Protein AF-A0A1S3Y1C8-F1 (afdb_monomer_lite)

Secondary structure (DSSP, 8-state):
--------------------------------------------------------------TTTTT-SS---SHHHHHHHHHHHH-TTTHHHHHHHHHHHHHHHHHHHHHHHHHTTTSTTHHHHHHHHHHHHHHHHHHHHHHHHHHHHHHHHHTT-PPPPPGGGSEETTEE---S--HHHHHHHS-HHHHHHHHHHHHHHHT--S---TTGGGS-----HHHHHHHHHHHHHHHHHHHHHHHHHHHHHHHTT-

Sequence (254 aa):
MDCGLSYSKISLHQSLLFTVKTTLLSSSTRFTFKNSPFTSSSVGSRRSLFVVASGNSSSKCEFSGLNAPLVPTTPTGRLLSTVLLNDRNNFHVVVQKQLEQLAYDRDEALARINLSFGSDEAFLHRRIAEVKELECQASVEDIMYILISYKFSGMRVHLVPKLSKCMYNDRLEIWPCRDWELESIHSCEVLEMVREHLTTVLGWKEKSNVTDNWAPTKVRKLQLCRVYAASVLFGYFLKSASLRHHLEQKVDHI

Organism: Nicotiana tabacum (NCBI:txid4097)

Structure (mmCIF, N/CA/C/O backbone):
data_AF-A0A1S3Y1C8-F1
#
_entry.id   AF-A0A1S3Y1C8-F1
#
loop_
_atom_site.group_PDB
_atom_site.id
_atom_site.type_symbol
_atom_site.label_atom_id
_atom_site.label_alt_id
_atom_site.label_comp_id
_atom_site.label_asym_id
_atom_site.label_entity_id
_atom_site.label_seq_id
_atom_site.pdbx_PDB_ins_code
_atom_site.Cartn_x
_atom_site.Cartn_y
_atom_site.Cartn_z
_atom_site.occupancy
_atom_site.B_iso_or_equiv
_atom_site.auth_seq_id
_atom_site.auth_comp_id
_atom_site.auth_asym_id
_atom_site.auth_atom_id
_atom_site.pdbx_PDB_model_num
ATOM 1 N N . MET A 1 1 ? 3.156 -18.919 -42.669 1.00 35.72 1 MET A N 1
ATOM 2 C CA . MET A 1 1 ? 3.344 -17.711 -43.491 1.00 35.72 1 MET A CA 1
ATOM 3 C C . MET A 1 1 ? 2.027 -16.966 -43.484 1.00 35.72 1 MET A C 1
ATOM 5 O O . MET A 1 1 ? 0.996 -17.622 -43.529 1.00 35.72 1 MET A O 1
ATOM 9 N N . ASP A 1 2 ? 2.124 -15.650 -43.322 1.00 33.59 2 ASP A N 1
ATOM 10 C CA . ASP A 1 2 ? 1.069 -14.631 -43.377 1.00 33.59 2 ASP A CA 1
ATOM 11 C C . ASP A 1 2 ? 0.041 -14.581 -42.235 1.00 33.59 2 ASP A C 1
ATOM 13 O O . ASP A 1 2 ? -1.043 -15.146 -42.304 1.00 33.59 2 ASP A O 1
ATOM 17 N N . CYS A 1 3 ? 0.361 -13.770 -41.220 1.00 30.20 3 CYS A N 1
ATOM 18 C CA . CYS A 1 3 ? -0.636 -13.014 -40.457 1.00 30.20 3 CYS A CA 1
ATOM 19 C C . CYS A 1 3 ? -0.259 -11.530 -40.525 1.00 30.20 3 CYS A C 1
ATOM 21 O O . CYS A 1 3 ? 0.469 -11.014 -39.679 1.00 30.20 3 CYS A O 1
ATOM 23 N N . GLY A 1 4 ? -0.731 -10.856 -41.574 1.00 29.17 4 GLY A N 1
ATOM 24 C CA . GLY A 1 4 ? -0.729 -9.402 -41.655 1.00 29.17 4 GLY A CA 1
ATOM 25 C C . GLY A 1 4 ? -1.878 -8.842 -40.824 1.00 29.17 4 GLY A C 1
ATOM 26 O O . GLY A 1 4 ? -3.023 -8.861 -41.265 1.00 29.17 4 GLY A O 1
ATOM 27 N N . LEU A 1 5 ? -1.572 -8.322 -39.637 1.00 33.56 5 LEU A N 1
ATOM 28 C CA . LEU A 1 5 ? -2.446 -7.381 -38.944 1.00 33.56 5 LEU A CA 1
ATOM 29 C C . LEU A 1 5 ? -1.897 -5.977 -39.191 1.00 33.56 5 LEU A C 1
ATOM 31 O O . LEU A 1 5 ? -0.918 -5.538 -38.593 1.00 33.56 5 LEU A O 1
ATOM 35 N N . SER A 1 6 ? -2.529 -5.306 -40.150 1.00 27.03 6 SER A N 1
ATOM 36 C CA . SER A 1 6 ? -2.396 -3.876 -40.397 1.00 27.03 6 SER A CA 1
ATOM 37 C C . SER A 1 6 ? -2.904 -3.121 -39.170 1.00 27.03 6 SER A C 1
ATOM 39 O O . SER A 1 6 ? -4.107 -2.907 -39.025 1.00 27.03 6 SER A O 1
ATOM 41 N N . TYR A 1 7 ? -1.991 -2.697 -38.301 1.00 34.16 7 TYR A N 1
ATOM 42 C CA . TYR A 1 7 ? -2.295 -1.691 -37.295 1.00 34.16 7 TYR A CA 1
ATOM 43 C C . TYR A 1 7 ? -2.095 -0.313 -37.910 1.00 34.16 7 TYR A C 1
ATOM 45 O O . TYR A 1 7 ? -0.993 0.091 -38.288 1.00 34.16 7 TYR A O 1
ATOM 53 N N . SER A 1 8 ? -3.210 0.400 -38.026 1.00 29.75 8 SER A N 1
ATOM 54 C CA . SER A 1 8 ? -3.255 1.824 -38.301 1.00 29.75 8 SER A CA 1
ATOM 55 C C . SER A 1 8 ? -2.330 2.554 -37.332 1.00 29.75 8 SER A C 1
ATOM 57 O O . SER A 1 8 ? -2.551 2.570 -36.122 1.00 29.75 8 SER A O 1
ATOM 59 N N . LYS A 1 9 ? -1.289 3.159 -37.896 1.00 31.39 9 LYS A N 1
ATOM 60 C CA . LYS A 1 9 ? -0.370 4.080 -37.237 1.00 31.39 9 LYS A CA 1
ATOM 61 C C . LYS A 1 9 ? -1.197 5.239 -36.671 1.00 31.39 9 LYS A C 1
ATOM 63 O O . LYS A 1 9 ? -1.563 6.150 -37.413 1.00 31.39 9 LYS A O 1
ATOM 68 N N . ILE A 1 10 ? -1.523 5.208 -35.380 1.00 32.44 10 ILE A N 1
ATOM 69 C CA . ILE A 1 10 ? -2.079 6.380 -34.700 1.00 32.44 10 ILE A CA 1
ATOM 70 C C . ILE A 1 10 ? -0.921 7.368 -34.571 1.00 32.44 10 ILE A C 1
ATOM 72 O O . ILE A 1 10 ? -0.125 7.334 -33.637 1.00 32.44 10 ILE A O 1
ATOM 76 N N . SER A 1 11 ? -0.783 8.218 -35.585 1.00 29.75 11 SER A N 1
ATOM 77 C CA . SER A 1 11 ? 0.063 9.397 -35.520 1.00 29.75 11 SER A CA 1
ATOM 78 C C . SER A 1 11 ? -0.575 10.362 -34.526 1.00 29.75 11 SER A C 1
ATOM 80 O O . SER A 1 11 ? -1.437 11.158 -34.885 1.00 29.75 11 SER A O 1
ATOM 82 N N . LEU A 1 12 ? -0.150 10.312 -33.263 1.00 33.50 12 LEU A N 1
ATOM 83 C CA . LEU A 1 12 ? -0.337 11.433 -32.345 1.00 33.50 12 LEU A CA 1
ATOM 84 C C . LEU A 1 12 ? 0.725 12.494 -32.644 1.00 33.50 12 LEU A C 1
ATOM 86 O O . LEU A 1 12 ? 1.585 12.807 -31.827 1.00 33.50 12 LEU A O 1
ATOM 90 N N . HIS A 1 13 ? 0.650 13.078 -33.841 1.00 31.36 13 HIS A N 1
ATOM 91 C CA . HIS A 1 13 ? 1.252 14.377 -34.098 1.00 31.36 13 HIS A CA 1
ATOM 92 C C . HIS A 1 13 ? 0.293 15.460 -33.600 1.00 31.36 13 HIS A C 1
ATOM 94 O O . HIS A 1 13 ? -0.316 16.196 -34.372 1.00 31.36 13 HIS A O 1
ATOM 100 N N . GLN A 1 14 ? 0.146 15.555 -32.282 1.00 32.09 14 GLN A N 1
ATOM 101 C CA . GLN A 1 14 ? -0.357 16.769 -31.664 1.00 32.09 14 GLN A CA 1
ATOM 102 C C . GLN A 1 14 ? 0.252 16.901 -30.278 1.00 32.09 14 GLN A C 1
ATOM 104 O O . GLN A 1 14 ? -0.080 16.192 -29.333 1.00 32.09 14 GLN A O 1
ATOM 109 N N . SER A 1 15 ? 1.191 17.836 -30.200 1.00 37.41 15 SER A N 1
ATOM 110 C CA . SER A 1 15 ? 1.656 18.481 -28.987 1.00 37.41 15 SER A CA 1
ATOM 111 C C . SER A 1 15 ? 0.471 18.853 -28.096 1.00 37.41 15 SER A C 1
ATOM 113 O O . SER A 1 15 ? -0.121 19.923 -28.243 1.00 37.41 15 SER A O 1
ATOM 115 N N . LEU A 1 16 ? 0.125 17.981 -27.155 1.00 28.44 16 LEU A N 1
ATOM 116 C CA . LEU A 1 16 ? -0.774 18.326 -26.070 1.00 28.44 16 LEU A CA 1
ATOM 117 C C . LEU A 1 16 ? 0.058 18.934 -24.945 1.00 28.44 16 LEU A C 1
ATOM 119 O O . LEU A 1 16 ? 0.469 18.288 -23.985 1.00 28.44 16 LEU A O 1
ATOM 123 N N . LEU A 1 17 ? 0.300 20.233 -25.101 1.00 30.53 17 LEU A N 1
ATOM 124 C CA . LEU A 1 17 ? 0.661 21.145 -24.025 1.00 30.53 17 LEU A CA 1
ATOM 125 C C . LEU A 1 17 ? -0.546 21.246 -23.077 1.00 30.53 17 LEU A C 1
ATOM 127 O O . LEU A 1 17 ? -1.299 22.216 -23.103 1.00 30.53 17 LEU A O 1
ATOM 131 N N . PHE A 1 18 ? -0.772 20.231 -22.241 1.00 29.77 18 PHE A N 1
ATOM 132 C CA . PHE A 1 18 ? -1.749 20.351 -21.163 1.00 29.77 18 PHE A CA 1
ATOM 133 C C . PHE A 1 18 ? -1.109 21.088 -19.990 1.00 29.77 18 PHE A C 1
ATOM 135 O O . PHE A 1 18 ? -0.531 20.513 -19.071 1.00 29.77 18 PHE A O 1
ATOM 142 N N . THR A 1 19 ? -1.227 22.417 -20.041 1.00 25.64 19 THR A N 1
ATOM 143 C CA . THR A 1 19 ? -1.170 23.260 -18.849 1.00 25.64 19 THR A CA 1
ATOM 144 C C . THR A 1 19 ? -2.289 22.817 -17.912 1.00 25.64 19 THR A C 1
ATOM 146 O O . THR A 1 19 ? -3.462 23.115 -18.137 1.00 25.64 19 THR A O 1
ATOM 149 N N . VAL A 1 20 ? -1.930 22.089 -16.857 1.00 29.95 20 VAL A N 1
ATOM 150 C CA . VAL A 1 20 ? -2.838 21.778 -15.754 1.00 29.95 20 VAL A CA 1
ATOM 151 C C . VAL A 1 20 ? -3.175 23.093 -15.047 1.00 29.95 20 VAL A C 1
ATOM 153 O O . VAL A 1 20 ? -2.412 23.582 -14.217 1.00 29.95 20 VAL A O 1
ATOM 156 N N . LYS A 1 21 ? -4.320 23.696 -15.380 1.00 26.00 21 LYS A N 1
ATOM 157 C CA . LYS A 1 21 ? -4.962 24.670 -14.493 1.00 26.00 21 LYS A CA 1
ATOM 158 C C . LYS A 1 21 ? -5.580 23.885 -13.342 1.00 26.00 21 LYS A C 1
ATOM 160 O O . LYS A 1 21 ? -6.654 23.310 -13.472 1.00 26.00 21 LYS A O 1
ATOM 165 N N . THR A 1 22 ? -4.874 23.848 -12.218 1.00 29.95 22 THR A N 1
ATOM 166 C CA . THR A 1 22 ? -5.415 23.424 -10.927 1.00 29.95 22 THR A CA 1
ATOM 167 C C . THR A 1 22 ? -6.463 24.434 -10.470 1.00 29.95 22 THR A C 1
ATOM 169 O O . THR A 1 22 ? -6.137 25.421 -9.810 1.00 29.95 22 THR A O 1
ATOM 172 N N . THR A 1 23 ? -7.725 24.210 -10.826 1.00 26.39 23 THR A N 1
ATOM 173 C CA . THR A 1 23 ? -8.849 24.829 -10.121 1.00 26.39 23 THR A CA 1
ATOM 174 C C . THR A 1 23 ? -9.079 24.029 -8.845 1.00 26.39 23 THR A C 1
ATOM 176 O O . THR A 1 23 ? -9.364 22.835 -8.869 1.00 26.39 23 THR A O 1
ATOM 179 N N . LEU A 1 24 ? -8.843 24.701 -7.725 1.00 29.27 24 LEU A N 1
ATOM 180 C CA . LEU A 1 24 ? -8.857 24.170 -6.371 1.00 29.27 24 LEU A CA 1
ATOM 181 C C . LEU A 1 24 ? -10.262 23.686 -5.986 1.00 29.27 24 LEU A C 1
ATOM 183 O O . LEU A 1 24 ? -11.181 24.496 -5.891 1.00 29.27 24 LEU A O 1
ATOM 187 N N . LEU A 1 25 ? -10.395 22.400 -5.651 1.00 27.48 25 LEU A N 1
ATOM 188 C CA . LEU A 1 25 ? -11.335 21.969 -4.621 1.00 27.48 25 LEU A CA 1
ATOM 189 C C . LEU A 1 25 ? -10.518 21.418 -3.449 1.00 27.48 25 LEU A C 1
ATOM 191 O O . LEU A 1 25 ? -9.657 20.555 -3.599 1.00 27.48 25 LEU A O 1
ATOM 195 N N . SER A 1 26 ? -10.729 22.054 -2.305 1.00 32.59 26 SER A N 1
ATOM 196 C CA . SER A 1 26 ? -9.919 21.992 -1.098 1.00 32.59 26 SER A CA 1
ATOM 197 C C . SER A 1 26 ? -9.886 20.595 -0.472 1.00 32.59 26 SER A C 1
ATOM 199 O O . SER A 1 26 ? -10.911 20.066 -0.054 1.00 32.59 26 SER A O 1
ATOM 201 N N . SER A 1 27 ? -8.689 20.031 -0.335 1.00 26.25 27 SER A N 1
ATOM 202 C CA . SER A 1 27 ? -8.325 19.096 0.734 1.00 26.25 27 SER A CA 1
ATOM 203 C C . SER A 1 27 ? -6.830 19.264 0.984 1.00 26.25 27 SER A C 1
ATOM 205 O O . SER A 1 27 ? -5.979 18.881 0.185 1.00 26.25 27 SER A O 1
ATOM 207 N N . SER A 1 28 ? -6.515 20.000 2.048 1.00 32.59 28 SER A N 1
ATOM 208 C CA . SER A 1 28 ? -5.166 20.465 2.360 1.00 32.59 28 SER A CA 1
ATOM 209 C C . SER A 1 28 ? -4.263 19.330 2.839 1.00 32.59 28 SER A C 1
ATOM 211 O O . SER A 1 28 ? -4.313 18.952 4.001 1.00 32.59 28 SER A O 1
ATOM 213 N N . THR A 1 29 ? -3.329 18.899 1.994 1.00 29.86 29 THR A N 1
ATOM 214 C CA . THR A 1 29 ? -2.020 18.398 2.441 1.00 29.86 29 THR A CA 1
ATOM 215 C C . THR A 1 29 ? -0.933 19.187 1.710 1.00 29.86 29 THR A C 1
ATOM 217 O O . THR A 1 29 ? -0.496 18.874 0.606 1.00 29.86 29 THR A O 1
ATOM 220 N N . ARG A 1 30 ? -0.534 20.318 2.304 1.00 25.86 30 ARG A N 1
ATOM 221 C CA . ARG A 1 30 ? 0.526 21.183 1.771 1.00 25.86 30 ARG A CA 1
ATOM 222 C C . ARG A 1 30 ? 1.896 20.545 2.019 1.00 25.86 30 ARG A C 1
ATOM 224 O O . ARG A 1 30 ? 2.504 20.785 3.055 1.00 25.86 30 ARG A O 1
ATOM 231 N N . PHE A 1 31 ? 2.420 19.806 1.044 1.00 27.53 31 PHE A N 1
ATOM 232 C CA . PHE A 1 31 ? 3.862 19.555 0.940 1.00 27.53 31 PHE A CA 1
ATOM 233 C C . PHE A 1 31 ? 4.529 20.735 0.224 1.00 27.53 31 PHE A C 1
ATOM 235 O O . PHE A 1 31 ? 4.661 20.765 -0.997 1.00 27.53 31 PHE A O 1
ATOM 242 N N . THR A 1 32 ? 4.934 21.752 0.986 1.00 25.03 32 THR A N 1
ATOM 243 C CA . THR A 1 32 ? 5.722 22.876 0.462 1.00 25.03 32 THR A CA 1
ATOM 244 C C . THR A 1 32 ? 7.215 22.567 0.549 1.00 25.03 32 THR A C 1
ATOM 246 O O . THR A 1 32 ? 7.794 22.628 1.633 1.00 25.03 32 THR A O 1
ATOM 249 N N . PHE A 1 33 ? 7.862 22.299 -0.587 1.00 27.17 33 PHE A N 1
ATOM 250 C CA . PHE A 1 33 ? 9.320 22.386 -0.710 1.00 27.17 33 PHE A CA 1
ATOM 251 C C . PHE A 1 33 ? 9.716 23.861 -0.864 1.00 27.17 33 PHE A C 1
ATOM 253 O O . PHE A 1 33 ? 9.538 24.454 -1.927 1.00 27.17 33 PHE A O 1
ATOM 260 N N . LYS A 1 34 ? 10.236 24.474 0.205 1.00 27.23 34 LYS A N 1
ATOM 261 C CA . LYS A 1 34 ? 10.886 25.790 0.129 1.00 27.23 34 LYS A CA 1
ATOM 262 C C . LYS A 1 34 ? 12.330 25.602 -0.342 1.00 27.23 34 LYS A C 1
ATOM 264 O O . LYS A 1 34 ? 13.149 25.060 0.392 1.00 27.23 34 LYS A O 1
ATOM 269 N N . ASN A 1 35 ? 12.640 26.077 -1.546 1.00 29.17 35 ASN A N 1
ATOM 270 C CA . ASN A 1 35 ? 14.015 26.344 -1.961 1.00 29.17 35 ASN A CA 1
ATOM 271 C C . ASN A 1 35 ? 14.430 27.705 -1.387 1.00 29.17 35 ASN A C 1
ATOM 273 O O . ASN A 1 35 ? 13.843 28.719 -1.756 1.00 29.17 35 ASN A O 1
ATOM 277 N N . SER A 1 36 ? 15.438 27.742 -0.517 1.00 31.38 36 SER A N 1
ATOM 278 C CA . SER A 1 36 ? 16.124 28.983 -0.137 1.00 31.38 36 SER A CA 1
ATOM 279 C C . SER A 1 36 ? 17.606 28.902 -0.520 1.00 31.38 36 SER A C 1
ATOM 281 O O . SER A 1 36 ? 18.226 27.868 -0.251 1.00 31.38 36 SER A O 1
ATOM 283 N N . PRO A 1 37 ? 18.201 29.955 -1.110 1.00 31.81 37 PRO A N 1
ATOM 284 C CA . PRO A 1 37 ? 19.642 30.040 -1.303 1.00 31.81 37 PRO A CA 1
ATOM 285 C C . PRO A 1 37 ? 20.344 30.330 0.030 1.00 31.81 37 PRO A C 1
ATOM 287 O O . PRO A 1 37 ? 19.871 31.129 0.835 1.00 31.81 37 PRO A O 1
ATOM 290 N N . PHE A 1 38 ? 21.476 29.666 0.254 1.00 29.81 38 PHE A N 1
ATOM 291 C CA . PHE A 1 38 ? 22.344 29.870 1.409 1.00 29.81 38 PHE A CA 1
ATOM 292 C C . PHE A 1 38 ? 23.119 31.189 1.288 1.00 29.81 38 PHE A C 1
ATOM 294 O O . PHE A 1 38 ? 23.856 31.386 0.325 1.00 29.81 38 PHE A O 1
ATOM 301 N N . THR A 1 39 ? 23.034 32.030 2.318 1.00 29.08 39 THR A N 1
ATOM 302 C CA . THR A 1 39 ? 24.035 33.058 2.635 1.00 29.08 39 THR A CA 1
ATOM 303 C C . THR A 1 39 ? 24.484 32.877 4.083 1.00 29.08 39 THR A C 1
ATOM 305 O O . THR A 1 39 ? 23.677 32.662 4.984 1.00 29.08 39 THR A O 1
ATOM 308 N N . SER A 1 40 ? 25.797 32.907 4.274 1.00 33.53 40 SER A N 1
ATOM 309 C CA . SER A 1 40 ? 26.547 32.638 5.500 1.00 33.53 40 SER A CA 1
ATOM 310 C C . SER A 1 40 ? 26.296 33.639 6.634 1.00 33.53 40 SER A C 1
ATOM 312 O O . SER A 1 40 ? 26.368 34.842 6.398 1.00 33.53 40 SER A O 1
ATOM 314 N N . SER A 1 41 ? 26.149 33.151 7.873 1.00 27.83 41 SER A N 1
ATOM 315 C CA . SER A 1 41 ? 26.990 33.488 9.047 1.00 27.83 41 SER A CA 1
ATOM 316 C C . SER A 1 41 ? 26.269 33.306 10.398 1.00 27.83 41 SER A C 1
ATOM 318 O O . SER A 1 41 ? 25.075 33.542 10.545 1.00 27.83 41 SER A O 1
ATOM 320 N N . SER A 1 42 ? 27.078 32.945 11.399 1.00 29.17 42 SER A N 1
ATOM 321 C CA . SER A 1 42 ? 26.851 32.976 12.854 1.00 29.17 42 SER A CA 1
ATOM 322 C C . SER A 1 42 ? 26.175 31.772 13.548 1.00 29.17 42 SER A C 1
ATOM 324 O O . SER A 1 42 ? 24.989 31.481 13.434 1.00 29.17 42 SER A O 1
ATOM 326 N N . VAL A 1 43 ? 27.047 31.064 14.274 1.00 39.78 43 VAL A N 1
ATOM 327 C CA . VAL A 1 43 ? 26.934 30.477 15.619 1.00 39.78 43 VAL A CA 1
ATOM 328 C C . VAL A 1 43 ? 25.538 30.464 16.257 1.00 39.78 43 VAL A C 1
ATOM 330 O O . VAL A 1 43 ? 25.001 31.489 16.657 1.00 39.78 43 VAL A O 1
ATOM 333 N N . GLY A 1 44 ? 25.026 29.256 16.496 1.00 31.03 44 GLY A N 1
ATOM 334 C CA . GLY A 1 44 ? 23.858 29.028 17.340 1.00 31.03 44 GLY A CA 1
ATOM 335 C C . GLY A 1 44 ? 23.683 27.546 17.648 1.00 31.03 44 GLY A C 1
ATOM 336 O O . GLY A 1 44 ? 23.065 26.813 16.884 1.00 31.03 44 GLY A O 1
ATOM 337 N N . SER A 1 45 ? 24.251 27.105 18.770 1.00 45.41 45 SER A N 1
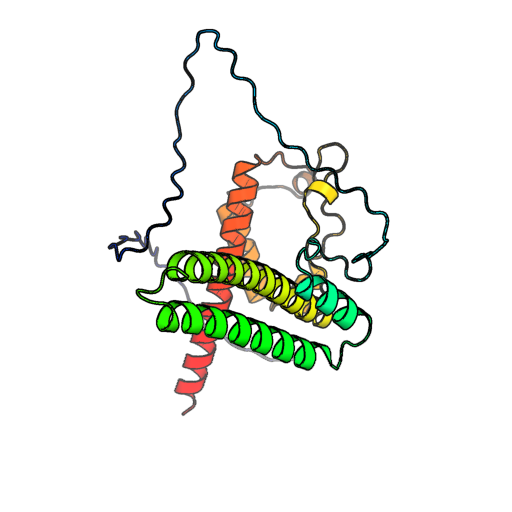ATOM 338 C CA . SER A 1 45 ? 24.064 25.766 19.333 1.00 45.41 45 SER A CA 1
ATOM 339 C C . SER A 1 45 ? 22.574 25.466 19.530 1.00 45.41 45 SER A C 1
ATOM 341 O O . SER A 1 45 ? 21.901 26.125 20.323 1.00 45.41 45 SER A O 1
ATOM 343 N N . ARG A 1 46 ? 22.047 24.459 18.826 1.00 38.84 46 ARG A N 1
ATOM 344 C CA . ARG A 1 46 ? 20.767 23.822 19.157 1.00 38.84 46 ARG A CA 1
ATOM 345 C C . ARG A 1 46 ? 20.982 22.320 19.260 1.00 38.84 46 ARG A C 1
ATOM 347 O O . ARG A 1 46 ? 21.206 21.635 18.267 1.00 38.84 46 ARG A O 1
ATOM 354 N N . ARG A 1 47 ? 20.933 21.836 20.502 1.00 40.84 47 ARG A N 1
ATOM 355 C CA . ARG A 1 47 ? 20.878 20.420 20.871 1.00 40.84 47 ARG A CA 1
ATOM 356 C C . ARG A 1 47 ? 19.714 19.765 20.122 1.00 40.84 47 ARG A C 1
ATOM 358 O O . ARG A 1 47 ? 18.559 20.112 20.352 1.00 40.84 47 ARG A O 1
ATOM 365 N N . SER A 1 48 ? 20.031 18.844 19.220 1.00 35.50 48 SER A N 1
ATOM 366 C CA . SER A 1 48 ? 19.049 17.962 18.598 1.00 35.50 48 SER A CA 1
ATOM 367 C C . SER A 1 48 ? 18.663 16.894 19.618 1.00 35.50 48 SER A C 1
ATOM 369 O O . SER A 1 48 ? 19.511 16.107 20.041 1.00 35.50 48 SER A O 1
ATOM 371 N N . LEU A 1 49 ? 17.402 16.891 20.050 1.00 32.97 49 LEU A N 1
ATOM 372 C CA . LEU A 1 49 ? 16.831 15.778 20.800 1.00 32.97 49 LEU A CA 1
ATOM 373 C C . LEU A 1 49 ? 16.670 14.603 19.829 1.00 32.97 49 LEU A C 1
ATOM 375 O O . LEU A 1 49 ? 15.679 14.511 19.110 1.00 32.97 49 LEU A O 1
ATOM 379 N N . PHE A 1 50 ? 17.665 13.719 19.781 1.00 33.84 50 PHE A N 1
ATOM 380 C CA . PHE A 1 50 ? 17.524 12.424 19.129 1.00 33.84 50 PHE A CA 1
ATOM 381 C C . PHE A 1 50 ? 16.953 11.437 20.144 1.00 33.84 50 PHE A C 1
ATOM 383 O O . PHE A 1 50 ? 17.647 11.002 21.060 1.00 33.84 50 PHE A O 1
ATOM 390 N N . VAL A 1 51 ? 15.680 11.086 19.982 1.00 32.78 51 VAL A N 1
ATOM 391 C CA . VAL A 1 51 ? 15.105 9.914 20.644 1.00 32.78 51 VAL A CA 1
ATOM 392 C C . VAL A 1 51 ? 15.450 8.707 19.778 1.00 32.78 51 VAL A C 1
ATOM 394 O O . VAL A 1 51 ? 14.902 8.525 18.694 1.00 32.78 51 VAL A O 1
ATOM 397 N N . VAL A 1 52 ? 16.410 7.911 20.245 1.00 37.59 52 VAL A N 1
ATOM 398 C CA . VAL A 1 52 ? 16.747 6.600 19.684 1.00 37.59 52 VAL A CA 1
ATOM 399 C C . VAL A 1 52 ? 16.051 5.556 20.546 1.00 37.59 52 VAL A C 1
ATOM 401 O O . VAL A 1 52 ? 16.413 5.367 21.703 1.00 37.59 52 VAL A O 1
ATOM 404 N N . ALA A 1 53 ? 15.053 4.875 19.987 1.00 30.81 53 ALA A N 1
ATOM 405 C CA . ALA A 1 53 ? 14.510 3.661 20.578 1.00 30.81 53 ALA A CA 1
ATOM 406 C C . ALA A 1 53 ? 15.196 2.458 19.917 1.00 30.81 53 ALA A C 1
ATOM 408 O O . ALA A 1 53 ? 14.969 2.163 18.745 1.00 30.81 53 ALA A O 1
ATOM 409 N N . SER A 1 54 ? 16.067 1.789 20.674 1.00 36.25 54 SER A N 1
ATOM 410 C CA . SER A 1 54 ? 16.653 0.498 20.313 1.00 36.25 54 SER A CA 1
ATOM 411 C C . SER A 1 54 ? 15.823 -0.605 20.961 1.00 36.25 54 SER A C 1
ATOM 413 O O . SER A 1 54 ? 15.877 -0.806 22.172 1.00 36.25 54 SER A O 1
ATOM 415 N N . GLY A 1 55 ? 15.025 -1.297 20.152 1.00 29.83 55 GLY A N 1
ATOM 416 C CA . GLY A 1 55 ? 14.343 -2.524 20.546 1.00 29.83 55 GLY A CA 1
ATOM 417 C C . GLY A 1 55 ? 15.156 -3.729 20.098 1.00 29.83 55 GLY A C 1
ATOM 418 O O . GLY A 1 55 ? 14.874 -4.307 19.052 1.00 29.83 55 GLY A O 1
ATOM 419 N N . ASN A 1 56 ? 16.164 -4.117 20.878 1.00 38.56 56 ASN A N 1
ATOM 420 C CA . ASN A 1 56 ? 16.798 -5.420 20.714 1.00 38.56 56 ASN A CA 1
ATOM 421 C C . ASN A 1 56 ? 15.873 -6.486 21.318 1.00 38.56 56 ASN A C 1
ATOM 423 O O . ASN A 1 56 ? 15.950 -6.781 22.506 1.00 38.56 56 ASN A O 1
ATOM 427 N N . SER A 1 57 ? 14.983 -7.051 20.500 1.00 33.00 57 SER A N 1
ATOM 428 C CA . SER A 1 57 ? 14.328 -8.319 20.823 1.00 33.00 57 SER A CA 1
ATOM 429 C C . SER A 1 57 ? 14.673 -9.330 19.737 1.00 33.00 57 SER A C 1
ATOM 431 O O . SER A 1 57 ? 14.162 -9.307 18.619 1.00 33.00 57 SER A O 1
ATOM 433 N N . SER A 1 58 ? 15.625 -10.196 20.071 1.00 44.84 58 SER A N 1
ATOM 434 C CA . SER A 1 58 ? 16.017 -11.356 19.286 1.00 44.84 58 SER A CA 1
ATOM 435 C C . SER A 1 58 ? 14.887 -12.387 19.288 1.00 44.84 58 SER A C 1
ATOM 437 O O . SER A 1 58 ? 14.929 -13.385 20.004 1.00 44.84 58 SER A O 1
ATOM 439 N N . SER A 1 59 ? 13.869 -12.169 18.464 1.00 35.41 59 SER A N 1
ATOM 440 C CA . SER A 1 59 ? 13.091 -13.276 17.926 1.00 35.41 59 SER A CA 1
ATOM 441 C C . SER A 1 59 ? 13.125 -13.157 16.414 1.00 35.41 59 SER A C 1
ATOM 443 O O . SER A 1 59 ? 12.669 -12.189 15.809 1.00 35.41 59 SER A O 1
ATOM 445 N N . LYS A 1 60 ? 13.795 -14.135 15.820 1.00 35.88 60 LYS A N 1
ATOM 446 C CA . LYS A 1 60 ? 13.969 -14.339 14.393 1.00 35.88 60 LYS A CA 1
ATOM 447 C C . LYS A 1 60 ? 12.597 -14.599 13.758 1.00 35.88 60 LYS A C 1
ATOM 449 O O . LYS A 1 60 ? 12.254 -15.733 13.466 1.00 35.88 60 LYS A O 1
ATOM 454 N N . CYS A 1 61 ? 11.789 -13.560 13.566 1.00 32.22 61 CYS A N 1
ATOM 455 C CA . CYS A 1 61 ? 10.735 -13.564 12.558 1.00 32.22 61 CYS A CA 1
ATOM 456 C C . CYS A 1 61 ? 11.364 -13.053 11.267 1.00 32.22 61 CYS A C 1
ATOM 458 O O . CYS A 1 61 ? 11.239 -11.892 10.884 1.00 32.22 61 CYS A O 1
ATOM 460 N N . GLU A 1 62 ? 12.129 -13.933 10.632 1.00 35.41 62 GLU A N 1
ATOM 461 C CA . GLU A 1 62 ? 12.666 -13.686 9.311 1.00 35.41 62 GLU A CA 1
ATOM 462 C C . GLU A 1 62 ? 11.517 -13.721 8.303 1.00 35.41 62 GLU A C 1
ATOM 464 O O . GLU A 1 62 ? 11.182 -14.753 7.727 1.00 35.41 62 GLU A O 1
ATOM 469 N N . PHE A 1 63 ? 10.980 -12.544 7.991 1.00 41.22 63 PHE A N 1
ATOM 470 C CA . PHE A 1 63 ? 10.369 -12.255 6.691 1.00 41.22 63 PHE A CA 1
ATOM 471 C C . PHE A 1 63 ? 11.445 -12.294 5.575 1.00 41.22 63 PHE A C 1
ATOM 473 O O . PHE A 1 63 ? 11.511 -11.428 4.708 1.00 41.22 63 PHE A O 1
ATOM 480 N N . SER A 1 64 ? 12.346 -13.281 5.633 1.00 46.41 64 SER A N 1
ATOM 481 C CA . SER A 1 64 ? 13.431 -13.537 4.685 1.00 46.41 64 SER A CA 1
ATOM 482 C C . SER A 1 64 ? 12.984 -14.492 3.581 1.00 46.41 64 SER A C 1
ATOM 484 O O . SER A 1 64 ? 13.584 -14.503 2.515 1.00 46.41 64 SER A O 1
ATOM 486 N N . GLY A 1 65 ? 11.896 -15.247 3.786 1.00 48.88 65 GLY A N 1
ATOM 487 C CA . GLY A 1 65 ? 11.377 -16.185 2.784 1.00 48.88 65 GLY A CA 1
ATOM 488 C C . GLY A 1 65 ? 10.679 -15.528 1.584 1.00 48.88 65 GLY A C 1
ATOM 489 O O . GLY A 1 65 ? 10.535 -16.167 0.549 1.00 48.88 65 GLY A O 1
ATOM 490 N N . LEU A 1 66 ? 10.258 -14.260 1.694 1.00 50.44 66 LEU A N 1
ATOM 491 C CA . LEU A 1 66 ? 9.498 -13.554 0.646 1.00 50.44 66 LEU A CA 1
ATOM 492 C C . LEU A 1 66 ? 10.298 -12.463 -0.088 1.00 50.44 66 LEU A C 1
ATOM 494 O O . LEU A 1 66 ? 9.736 -11.790 -0.950 1.00 50.44 66 LEU A O 1
ATOM 498 N N . ASN A 1 67 ? 11.590 -12.274 0.230 1.00 59.53 67 ASN A N 1
ATOM 499 C CA . ASN A 1 67 ? 12.431 -11.189 -0.313 1.00 59.53 67 ASN A CA 1
ATOM 500 C C . ASN A 1 67 ? 11.765 -9.804 -0.236 1.00 59.53 67 ASN A C 1
ATOM 502 O O . ASN A 1 67 ? 11.971 -8.939 -1.088 1.00 59.53 67 ASN A O 1
ATOM 506 N N . ALA A 1 68 ? 10.921 -9.598 0.768 1.00 67.25 68 ALA A N 1
ATOM 507 C CA . ALA A 1 68 ? 10.020 -8.469 0.784 1.00 67.25 68 ALA A CA 1
ATOM 508 C C . ALA A 1 68 ? 10.682 -7.260 1.487 1.00 67.25 68 ALA A C 1
ATOM 510 O O . ALA A 1 68 ? 11.340 -7.424 2.522 1.00 67.25 68 ALA A O 1
ATOM 511 N N . PRO A 1 69 ? 10.589 -6.037 0.929 1.00 71.81 69 PRO A N 1
ATOM 512 C CA . PRO A 1 69 ? 11.467 -4.935 1.329 1.00 71.81 69 PRO A CA 1
ATOM 513 C C . PRO A 1 69 ? 11.156 -4.371 2.713 1.00 71.81 69 PRO A C 1
ATOM 515 O O . PRO A 1 69 ? 12.066 -3.940 3.420 1.00 71.81 69 PRO A O 1
ATOM 518 N N . LEU A 1 70 ? 9.880 -4.341 3.084 1.00 80.81 70 LEU A N 1
ATOM 519 C CA . LEU A 1 70 ? 9.369 -3.834 4.350 1.00 80.81 70 LEU A CA 1
ATOM 520 C C . LEU A 1 70 ? 8.904 -4.991 5.241 1.00 80.81 70 LEU A C 1
ATOM 522 O O . LEU A 1 70 ? 8.373 -5.990 4.755 1.00 80.81 70 LEU A O 1
ATOM 526 N N . VAL A 1 71 ? 9.124 -4.836 6.545 1.00 84.56 71 VAL A N 1
ATOM 527 C CA . VAL A 1 71 ? 8.627 -5.754 7.572 1.00 84.56 71 VAL A CA 1
ATOM 528 C C . VAL A 1 71 ? 7.405 -5.092 8.208 1.00 84.56 71 VAL A C 1
ATOM 530 O O . VAL A 1 71 ? 7.535 -3.940 8.634 1.00 84.56 71 VAL A O 1
ATOM 533 N N . PRO A 1 72 ? 6.250 -5.773 8.264 1.00 88.19 72 PRO A N 1
ATOM 534 C CA . PRO A 1 72 ? 5.063 -5.222 8.898 1.00 88.19 72 PRO A CA 1
ATOM 535 C C . PRO A 1 72 ? 5.295 -5.005 10.391 1.00 88.19 72 PRO A C 1
ATOM 537 O O . PRO A 1 72 ? 5.958 -5.800 11.064 1.00 88.19 72 PRO A O 1
ATOM 540 N N . THR A 1 73 ? 4.749 -3.910 10.901 1.00 88.88 73 THR A N 1
ATOM 541 C CA . THR A 1 73 ? 4.995 -3.439 12.271 1.00 88.88 73 THR A CA 1
ATOM 542 C C . THR A 1 73 ? 3.851 -3.799 13.215 1.00 88.88 73 THR A C 1
ATOM 544 O O . THR A 1 73 ? 4.069 -4.088 14.394 1.00 88.88 73 THR A O 1
ATOM 547 N N . THR A 1 74 ? 2.632 -3.863 12.687 1.00 94.56 74 THR A N 1
ATOM 548 C CA . THR A 1 74 ? 1.409 -4.158 13.430 1.00 94.56 74 THR A CA 1
ATOM 549 C C . THR A 1 74 ? 1.292 -5.642 13.786 1.00 94.56 74 THR A C 1
ATOM 551 O O . THR A 1 74 ? 1.872 -6.509 13.119 1.00 94.56 74 THR A O 1
ATOM 554 N N . PRO A 1 75 ? 0.551 -5.988 14.857 1.00 93.50 75 PRO A N 1
ATOM 555 C CA . PRO A 1 75 ? 0.263 -7.386 15.180 1.00 93.50 75 PRO A CA 1
ATOM 556 C C . PRO A 1 75 ? -0.475 -8.092 14.033 1.00 93.50 75 PRO A C 1
ATOM 558 O O . PRO A 1 75 ? -0.115 -9.215 13.682 1.00 93.50 75 PRO A O 1
ATOM 561 N N . THR A 1 76 ? -1.431 -7.410 13.399 1.00 94.38 76 THR A N 1
ATOM 562 C CA . THR A 1 76 ? -2.187 -7.913 12.247 1.00 94.38 76 THR A CA 1
ATOM 563 C C . THR A 1 76 ? -1.279 -8.194 11.058 1.00 94.38 76 THR A C 1
ATOM 565 O O . THR A 1 76 ? -1.339 -9.275 10.473 1.00 94.38 76 THR A O 1
ATOM 568 N N . GLY A 1 77 ? -0.372 -7.270 10.738 1.00 93.25 77 GLY A N 1
ATOM 569 C CA . GLY A 1 77 ? 0.598 -7.467 9.670 1.00 93.25 77 GLY A CA 1
ATOM 570 C C . GLY A 1 77 ? 1.560 -8.629 9.943 1.00 93.25 77 GLY A C 1
ATOM 571 O O . GLY A 1 77 ? 1.839 -9.441 9.057 1.00 93.25 77 GLY A O 1
ATOM 572 N N . ARG A 1 78 ? 2.028 -8.784 11.187 1.00 92.50 78 ARG A N 1
ATOM 573 C CA . ARG A 1 78 ? 2.861 -9.934 11.579 1.00 92.50 78 ARG A CA 1
ATOM 574 C C . ARG A 1 78 ? 2.108 -11.259 11.448 1.00 92.50 78 ARG A C 1
ATOM 576 O O . ARG A 1 78 ? 2.661 -12.202 10.890 1.00 92.50 78 ARG A O 1
ATOM 583 N N . LEU A 1 79 ? 0.850 -11.317 11.886 1.00 93.94 79 LEU A N 1
ATOM 584 C CA . LEU A 1 79 ? -0.010 -12.495 11.732 1.00 93.94 79 LEU A CA 1
ATOM 585 C C . LEU A 1 79 ? -0.222 -12.845 10.257 1.00 93.94 79 LEU A C 1
ATOM 587 O O . LEU A 1 79 ? -0.046 -13.986 9.848 1.00 93.94 79 LEU A O 1
ATOM 591 N N . LEU A 1 80 ? -0.567 -11.868 9.426 1.00 93.94 80 LEU A N 1
ATOM 592 C CA . LEU A 1 80 ? -0.797 -12.123 8.005 1.00 93.94 80 LEU A CA 1
ATOM 593 C C . LEU A 1 80 ? 0.478 -12.538 7.273 1.00 93.94 80 LEU A C 1
ATOM 595 O O . LEU A 1 80 ? 0.412 -13.320 6.329 1.00 93.94 80 LEU A O 1
ATOM 599 N N . SER A 1 81 ? 1.638 -12.076 7.735 1.00 90.62 81 SER A N 1
ATOM 600 C CA . SER A 1 81 ? 2.929 -12.521 7.208 1.00 90.62 81 SER A CA 1
ATOM 601 C C . SER A 1 81 ? 3.195 -13.993 7.502 1.00 90.62 81 SER A C 1
ATOM 603 O O . SER A 1 81 ? 3.681 -14.706 6.627 1.00 90.62 81 SER A O 1
ATOM 605 N N . THR A 1 82 ? 2.861 -14.473 8.705 1.00 90.75 82 THR A N 1
ATOM 606 C CA . THR A 1 82 ? 3.020 -15.896 9.037 1.00 90.75 82 THR A CA 1
ATOM 607 C C . THR A 1 82 ? 2.012 -16.756 8.286 1.00 90.75 82 THR A C 1
ATOM 609 O O . THR A 1 82 ? 2.383 -17.806 7.767 1.00 90.75 82 THR A O 1
ATOM 612 N N . VAL A 1 83 ? 0.766 -16.297 8.144 1.00 93.19 83 VAL A N 1
ATOM 613 C CA . VAL A 1 83 ? -0.254 -16.987 7.339 1.00 93.19 83 VAL A CA 1
ATOM 614 C C . VAL A 1 83 ? 0.166 -17.059 5.875 1.00 93.19 83 VAL A C 1
ATOM 616 O O . VAL A 1 83 ? 0.076 -18.121 5.276 1.00 93.19 83 VAL A O 1
ATOM 619 N N . LEU A 1 84 ? 0.696 -15.979 5.301 1.00 90.00 84 LEU A N 1
ATOM 620 C CA . LEU A 1 84 ? 1.161 -15.972 3.914 1.00 90.00 84 LEU A CA 1
ATOM 621 C C . LEU A 1 84 ? 2.252 -17.024 3.648 1.00 90.00 84 LEU A C 1
ATOM 623 O O . LEU A 1 84 ? 2.279 -17.616 2.569 1.00 90.00 84 LEU A O 1
ATOM 627 N N . LEU A 1 85 ? 3.142 -17.247 4.619 1.00 87.50 85 LEU A N 1
ATOM 628 C CA . LEU A 1 85 ? 4.222 -18.233 4.528 1.00 87.50 85 LEU A CA 1
ATOM 629 C C . LEU A 1 85 ? 3.735 -19.672 4.746 1.00 87.50 85 LEU A C 1
ATOM 631 O O . LEU A 1 85 ? 4.205 -20.576 4.061 1.00 87.50 85 LEU A O 1
ATOM 635 N N . ASN A 1 86 ? 2.817 -19.881 5.691 1.00 90.25 86 ASN A N 1
ATOM 636 C CA . ASN A 1 86 ? 2.422 -21.219 6.143 1.00 90.25 86 ASN A CA 1
ATOM 637 C C . ASN A 1 86 ? 1.156 -21.754 5.456 1.00 90.25 86 ASN A C 1
ATOM 639 O O . ASN A 1 86 ? 1.037 -22.955 5.241 1.00 90.25 86 ASN A O 1
ATOM 643 N N . ASP A 1 87 ? 0.205 -20.880 5.126 1.00 88.88 87 ASP A N 1
ATOM 644 C CA . ASP A 1 87 ? -1.116 -21.234 4.606 1.00 88.88 87 ASP A CA 1
ATOM 645 C C . ASP A 1 87 ? -1.616 -20.197 3.588 1.00 88.88 87 ASP A C 1
ATOM 647 O O . ASP A 1 87 ? -2.449 -19.320 3.844 1.00 88.88 87 ASP A O 1
ATOM 651 N N . ARG A 1 88 ? -1.081 -20.316 2.372 1.00 88.44 88 ARG A N 1
ATOM 652 C CA . ARG A 1 88 ? -1.386 -19.403 1.269 1.00 88.44 88 ARG A CA 1
ATOM 653 C C . ARG A 1 88 ? -2.829 -19.517 0.767 1.00 88.44 88 ARG A C 1
ATOM 655 O O . ARG A 1 88 ? -3.353 -18.540 0.230 1.00 88.44 88 ARG A O 1
ATOM 662 N N . ASN A 1 89 ? -3.463 -20.677 0.923 1.00 90.06 89 ASN A N 1
ATOM 663 C CA . ASN A 1 89 ? -4.813 -20.921 0.413 1.00 90.06 89 ASN A CA 1
ATOM 664 C C . ASN A 1 89 ? -5.855 -20.174 1.247 1.00 90.06 89 ASN A C 1
ATOM 666 O O . ASN A 1 89 ? -6.756 -19.549 0.691 1.00 90.06 89 ASN A O 1
ATOM 670 N N . ASN A 1 90 ? -5.681 -20.159 2.569 1.00 91.81 90 ASN A N 1
ATOM 671 C CA . ASN A 1 90 ? -6.592 -19.457 3.471 1.00 91.81 90 ASN A CA 1
ATOM 672 C C . ASN A 1 90 ? -6.227 -17.983 3.685 1.00 91.81 90 ASN A C 1
ATOM 674 O O . ASN A 1 90 ? -6.960 -17.260 4.358 1.00 91.81 90 ASN A O 1
ATOM 678 N N . PHE A 1 91 ? -5.134 -17.504 3.086 1.00 93.94 91 PHE A N 1
ATOM 679 C CA . PHE A 1 91 ? -4.649 -16.135 3.256 1.00 93.94 91 PHE A CA 1
ATOM 680 C C . PHE A 1 91 ? -5.742 -15.075 3.043 1.00 93.94 91 PHE A C 1
ATOM 682 O O . PHE A 1 91 ? -5.930 -14.207 3.892 1.00 93.94 91 PHE A O 1
ATOM 689 N N . HIS A 1 92 ? -6.516 -15.170 1.957 1.00 95.12 92 HIS A N 1
ATOM 690 C CA . HIS A 1 92 ? -7.584 -14.207 1.670 1.00 95.12 92 HIS A CA 1
ATOM 691 C C . HIS A 1 92 ? -8.717 -14.228 2.702 1.00 95.12 92 HIS A C 1
ATOM 693 O O . HIS A 1 92 ? -9.229 -13.168 3.057 1.00 95.12 92 HIS A O 1
ATOM 699 N N . VAL A 1 93 ? -9.060 -15.409 3.219 1.00 96.06 93 VAL A N 1
ATOM 700 C CA . VAL A 1 93 ? -10.088 -15.572 4.257 1.00 96.06 93 VAL A CA 1
ATOM 701 C C . VAL A 1 93 ? -9.637 -14.901 5.553 1.00 96.06 93 VAL A C 1
ATOM 703 O O . VAL A 1 93 ? -10.403 -14.178 6.188 1.00 96.06 93 VAL A O 1
ATOM 706 N N . VAL A 1 94 ? -8.366 -15.079 5.928 1.00 96.50 94 VAL A N 1
ATOM 707 C CA . VAL A 1 94 ? -7.809 -14.434 7.123 1.00 96.50 94 VAL A CA 1
ATOM 708 C C . VAL A 1 94 ? -7.731 -12.920 6.942 1.00 96.50 94 VAL A C 1
ATOM 710 O O . VAL A 1 94 ? -8.114 -12.196 7.855 1.00 96.50 94 VAL A O 1
ATOM 713 N N . VAL A 1 95 ? -7.290 -12.426 5.779 1.00 97.00 95 VAL A N 1
ATOM 714 C CA . VAL A 1 95 ? -7.263 -10.981 5.487 1.00 97.00 95 VAL A CA 1
ATOM 715 C C . VAL A 1 95 ? -8.649 -10.365 5.640 1.00 97.00 95 VAL A C 1
ATOM 717 O O . VAL A 1 95 ? -8.781 -9.339 6.303 1.00 97.00 95 VAL A O 1
ATOM 720 N N . GLN A 1 96 ? -9.675 -10.997 5.066 1.00 97.25 96 GLN A N 1
ATOM 721 C CA . GLN A 1 96 ? -11.048 -10.519 5.179 1.00 97.25 96 GLN A CA 1
ATOM 722 C C . GLN A 1 96 ? -11.481 -10.430 6.647 1.00 97.25 96 GLN A C 1
ATOM 724 O O . GLN A 1 96 ? -11.917 -9.370 7.087 1.00 97.25 96 GLN A O 1
ATOM 729 N N . LYS A 1 97 ? -11.256 -11.491 7.429 1.00 97.19 97 LYS A N 1
ATOM 730 C CA . LYS A 1 97 ? -11.583 -11.509 8.861 1.00 97.19 97 LYS A CA 1
ATOM 731 C C . LYS A 1 97 ? -10.858 -10.411 9.648 1.00 97.19 97 LYS A C 1
ATOM 733 O O . LYS A 1 97 ? -11.441 -9.805 10.542 1.00 97.19 97 LYS A O 1
ATOM 738 N N . GLN A 1 98 ? -9.587 -10.148 9.334 1.00 97.19 98 GLN A N 1
ATOM 739 C CA . GLN A 1 98 ? -8.826 -9.075 9.981 1.00 97.19 98 GLN A CA 1
ATOM 740 C C . GLN A 1 98 ? -9.384 -7.689 9.629 1.00 97.19 98 GLN A C 1
ATOM 742 O O . GLN A 1 98 ? -9.492 -6.841 10.508 1.00 97.19 98 GLN A O 1
ATOM 747 N N . LEU A 1 99 ? -9.772 -7.456 8.372 1.00 97.56 99 LEU A N 1
ATOM 748 C CA . LEU A 1 99 ? -10.388 -6.192 7.953 1.00 97.56 99 LEU A CA 1
ATOM 749 C C . LEU A 1 99 ? -11.765 -5.977 8.591 1.00 97.56 99 LEU A C 1
ATOM 751 O O . LEU A 1 99 ? -12.060 -4.868 9.028 1.00 97.56 99 LEU A O 1
ATOM 755 N N . GLU A 1 100 ? -12.580 -7.027 8.684 1.00 97.56 100 GLU A N 1
ATOM 756 C CA . GLU A 1 100 ? -13.878 -6.989 9.369 1.00 97.56 100 GLU A CA 1
ATOM 757 C C . GLU A 1 100 ? -13.713 -6.643 10.853 1.00 97.56 100 GLU A C 1
ATOM 759 O O . GLU A 1 100 ? -14.411 -5.765 11.358 1.00 97.56 100 GLU A O 1
ATOM 764 N N . GLN A 1 101 ? -12.740 -7.257 11.536 1.00 96.94 101 GLN A N 1
ATOM 765 C CA . GLN A 1 101 ? -12.442 -6.936 12.932 1.00 96.94 101 GLN A CA 1
ATOM 766 C C . GLN A 1 101 ? -11.989 -5.480 13.105 1.00 96.94 101 GLN A C 1
ATOM 768 O O . GLN A 1 101 ? -12.450 -4.798 14.014 1.00 96.94 101 GLN A O 1
ATOM 773 N N . LEU A 1 102 ? -11.107 -4.983 12.231 1.00 96.62 102 LEU A N 1
ATOM 774 C CA . LEU A 1 102 ? -10.639 -3.593 12.288 1.00 96.62 102 LEU A CA 1
ATOM 775 C C . LEU A 1 102 ? -11.768 -2.586 12.042 1.00 96.62 102 LEU A C 1
ATOM 777 O O . LEU A 1 102 ? -11.783 -1.521 12.660 1.00 96.62 102 LEU A O 1
ATOM 781 N N . ALA A 1 103 ? -12.704 -2.912 11.147 1.00 96.69 103 ALA A N 1
ATOM 782 C CA . ALA A 1 103 ? -13.889 -2.097 10.910 1.00 96.69 103 ALA A CA 1
ATOM 783 C C . ALA A 1 103 ? -14.804 -2.087 12.142 1.00 96.69 103 ALA A C 1
ATOM 785 O O . ALA A 1 103 ? -15.191 -1.012 12.597 1.00 96.69 103 ALA A O 1
ATOM 786 N N . TYR A 1 104 ? -15.071 -3.261 12.723 1.00 97.69 104 TYR A N 1
ATOM 787 C CA . TYR A 1 104 ? -15.867 -3.398 13.941 1.00 97.69 104 TYR A CA 1
ATOM 788 C C . TYR A 1 104 ? -15.277 -2.592 15.109 1.00 97.69 104 TYR A C 1
ATOM 790 O O . TYR A 1 104 ? -15.977 -1.774 15.698 1.00 97.69 104 TYR A O 1
ATOM 798 N N . ASP A 1 105 ? -13.982 -2.752 15.398 1.00 96.19 105 ASP A N 1
ATOM 799 C CA . ASP A 1 105 ? -13.290 -2.043 16.482 1.00 96.19 105 ASP A CA 1
ATOM 800 C C . ASP A 1 105 ? -13.358 -0.514 16.322 1.00 96.19 105 ASP A C 1
ATOM 802 O O . ASP A 1 105 ? -13.540 0.220 17.299 1.00 96.19 105 ASP A O 1
ATOM 806 N N . ARG A 1 106 ? -13.192 -0.022 15.086 1.00 95.31 106 ARG A N 1
ATOM 807 C CA . ARG A 1 106 ? -13.288 1.407 14.762 1.00 95.31 106 ARG A CA 1
ATOM 808 C C . ARG A 1 106 ? -14.709 1.918 14.991 1.00 95.31 106 ARG A C 1
ATOM 810 O O . ARG A 1 106 ? -14.894 2.942 15.646 1.00 95.31 106 ARG A O 1
ATOM 817 N N . ASP A 1 107 ? -15.698 1.216 14.451 1.00 96.75 107 ASP A N 1
ATOM 818 C CA . ASP A 1 107 ? -17.098 1.636 14.499 1.00 96.75 107 ASP A CA 1
ATOM 819 C C . ASP A 1 107 ? -17.654 1.555 15.929 1.00 96.75 107 ASP A C 1
ATOM 821 O O . ASP A 1 107 ? -18.388 2.445 16.360 1.00 96.75 107 ASP A O 1
ATOM 825 N N . GLU A 1 108 ? -17.225 0.563 16.712 1.00 97.62 108 GLU A N 1
ATOM 826 C CA . GLU A 1 108 ? -17.528 0.463 18.139 1.00 97.62 108 GLU A CA 1
ATOM 827 C C . GLU A 1 108 ? -16.954 1.652 18.924 1.00 97.62 108 GLU A C 1
ATOM 829 O O . GLU A 1 108 ? -17.650 2.251 19.749 1.00 97.62 108 GLU A O 1
ATOM 834 N N . ALA A 1 109 ? -15.701 2.040 18.665 1.00 95.50 109 ALA A N 1
ATOM 835 C CA . ALA A 1 109 ? -15.091 3.188 19.332 1.00 95.50 109 ALA A CA 1
ATOM 836 C C . ALA A 1 109 ? -15.823 4.503 19.003 1.00 95.50 109 ALA A C 1
ATOM 838 O O . ALA A 1 109 ? -16.055 5.319 19.898 1.00 95.50 109 ALA A O 1
ATOM 839 N N . LEU A 1 110 ? -16.256 4.679 17.749 1.00 94.75 110 LEU A N 1
ATOM 840 C CA . LEU A 1 110 ? -17.080 5.818 17.333 1.00 94.75 110 LEU A CA 1
ATOM 841 C C . LEU A 1 110 ? -18.463 5.805 17.998 1.00 94.75 110 LEU A C 1
ATOM 843 O O . LEU A 1 110 ? -18.928 6.841 18.476 1.00 94.75 110 LEU A O 1
ATOM 847 N N . ALA A 1 111 ? -19.108 4.641 18.095 1.00 96.19 111 ALA A N 1
ATOM 848 C CA . ALA A 1 111 ? -20.386 4.504 18.790 1.00 96.19 111 ALA A CA 1
ATOM 849 C C . ALA A 1 111 ? -20.272 4.900 20.273 1.00 96.19 111 ALA A C 1
ATOM 851 O O . ALA A 1 111 ? -21.140 5.600 20.796 1.00 96.19 111 ALA A O 1
ATOM 852 N N . ARG A 1 112 ? -19.170 4.533 20.941 1.00 94.62 112 ARG A N 1
ATOM 853 C CA . ARG A 1 112 ? -18.905 4.912 22.340 1.00 94.62 112 ARG A CA 1
ATOM 854 C C . ARG A 1 112 ? -18.707 6.417 22.532 1.00 94.62 112 ARG A C 1
ATOM 856 O O . ARG A 1 112 ? -19.154 6.951 23.545 1.00 94.62 112 ARG A O 1
ATOM 863 N N . ILE A 1 113 ? -18.102 7.126 21.573 1.00 94.19 113 ILE A N 1
ATOM 864 C CA . ILE A 1 113 ? -18.060 8.601 21.610 1.00 94.19 113 ILE A CA 1
ATOM 865 C C . ILE A 1 113 ? -19.478 9.171 21.614 1.00 94.19 113 ILE A C 1
ATOM 867 O O . ILE A 1 113 ? -19.796 10.027 22.435 1.00 94.19 113 ILE A O 1
ATOM 871 N N . ASN A 1 114 ? -20.333 8.683 20.714 1.00 93.00 114 ASN A N 1
ATOM 872 C CA . ASN A 1 114 ? -21.695 9.194 20.579 1.00 93.00 114 ASN A CA 1
ATOM 873 C C . ASN A 1 114 ? -22.532 8.932 21.839 1.00 93.00 114 ASN A C 1
ATOM 875 O O . ASN A 1 114 ? -23.285 9.804 22.261 1.00 93.00 114 ASN A O 1
ATOM 879 N N . LEU A 1 115 ? -22.374 7.760 22.463 1.00 94.31 115 LEU A N 1
ATOM 880 C CA . LEU A 1 115 ? -23.090 7.394 23.691 1.00 94.31 115 LEU A CA 1
ATOM 881 C C . LEU A 1 115 ? -22.610 8.161 24.928 1.00 94.31 115 LEU A C 1
ATOM 883 O O . LEU A 1 115 ? -23.407 8.446 25.815 1.00 94.31 115 LEU A O 1
ATOM 887 N N . SER A 1 116 ? -21.322 8.495 24.994 1.00 93.94 116 SER A N 1
ATOM 888 C CA . SER A 1 116 ? -20.736 9.235 26.121 1.00 93.94 116 SER A CA 1
ATOM 889 C C . SER A 1 116 ? -20.834 10.753 25.973 1.00 93.94 116 SER A C 1
ATOM 891 O O . SER A 1 116 ? -20.328 11.486 26.822 1.00 93.94 116 SER A O 1
ATOM 893 N N . PHE A 1 117 ? -21.484 11.257 24.922 1.00 91.19 117 PHE A N 1
ATOM 894 C CA . PHE A 1 117 ? -21.615 12.689 24.689 1.00 91.19 117 PHE A CA 1
ATOM 895 C C . PHE A 1 117 ? -22.319 13.386 25.867 1.00 91.19 117 PHE A C 1
ATOM 897 O O . PHE A 1 117 ? -23.448 13.057 26.219 1.00 91.19 117 PHE A O 1
ATOM 904 N N . GLY A 1 118 ? -21.642 14.361 26.480 1.00 89.12 118 GLY A N 1
ATOM 905 C CA . GLY A 1 118 ? -22.144 15.083 27.657 1.00 89.12 118 GLY A CA 1
ATOM 906 C C . GLY A 1 118 ? -21.910 14.384 29.005 1.00 89.12 118 GLY A C 1
ATOM 907 O O . GLY A 1 118 ? -22.248 14.962 30.034 1.00 89.12 118 GLY A O 1
ATOM 908 N N . SER A 1 119 ? -21.313 13.187 29.013 1.00 94.56 119 SER A N 1
ATOM 909 C CA . SER A 1 119 ? -20.801 12.517 30.217 1.00 94.56 119 SER A CA 1
ATOM 910 C C . SER A 1 119 ? -19.405 13.034 30.589 1.00 94.56 119 SER A C 1
ATOM 912 O O . SER A 1 119 ? -18.671 13.544 29.739 1.00 94.56 119 SER A O 1
ATOM 914 N N . ASP A 1 120 ? -19.003 12.834 31.845 1.00 92.75 120 ASP A N 1
ATOM 915 C CA . ASP A 1 120 ? -17.627 13.051 32.315 1.00 92.75 120 ASP A CA 1
ATOM 916 C C . ASP A 1 120 ? -16.612 12.174 31.541 1.00 92.75 120 ASP A C 1
ATOM 918 O O . ASP A 1 120 ? -15.475 12.564 31.280 1.00 92.75 120 ASP A O 1
ATOM 922 N N . GLU A 1 121 ? -17.057 11.013 31.046 1.00 93.81 121 GLU A N 1
ATOM 923 C CA . GLU A 1 121 ? -16.232 10.067 30.282 1.00 93.81 121 GLU A CA 1
ATOM 924 C C . GLU A 1 121 ? -16.046 10.445 28.797 1.00 93.81 121 GLU A C 1
ATOM 926 O O . GLU A 1 121 ? -15.289 9.785 28.078 1.00 93.81 121 GLU A O 1
ATOM 931 N N . ALA A 1 122 ? -16.688 11.515 28.309 1.00 93.81 122 ALA A N 1
ATOM 932 C CA . ALA A 1 122 ? -16.657 11.905 26.893 1.00 93.81 122 ALA A CA 1
ATOM 933 C C . ALA A 1 122 ? -15.226 12.104 26.357 1.00 93.81 122 ALA A C 1
ATOM 935 O O . ALA A 1 122 ? -14.894 11.693 25.240 1.00 93.81 122 ALA A O 1
ATOM 936 N N . PHE A 1 123 ? -14.350 12.715 27.162 1.00 94.75 123 PHE A N 1
ATOM 937 C CA . PHE A 1 123 ? -12.949 12.941 26.793 1.00 94.75 123 PHE A CA 1
ATOM 938 C C . PHE A 1 123 ? -12.158 11.635 26.679 1.00 94.75 123 PHE A C 1
ATOM 940 O O . PHE A 1 123 ? -11.340 11.492 25.766 1.00 94.75 123 PHE A O 1
ATOM 947 N N . LEU A 1 124 ? -12.416 10.675 27.571 1.00 95.75 124 LEU A N 1
ATOM 948 C CA . LEU A 1 124 ? -11.766 9.369 27.547 1.00 95.75 124 LEU A CA 1
ATOM 949 C C . LEU A 1 124 ? -12.152 8.602 26.278 1.00 95.75 124 LEU A C 1
ATOM 951 O O . LEU A 1 124 ? -11.274 8.140 25.548 1.00 95.75 124 LEU A O 1
ATOM 955 N N . HIS A 1 125 ? -13.448 8.519 25.970 1.00 96.94 125 HIS A N 1
ATOM 956 C CA . HIS A 1 125 ? -13.930 7.817 24.780 1.00 96.94 125 HIS A CA 1
ATOM 957 C C . HIS A 1 125 ? -13.468 8.465 23.478 1.00 96.94 125 HIS A C 1
ATOM 959 O O . HIS A 1 125 ? -13.082 7.752 22.551 1.00 96.94 125 HIS A O 1
ATOM 965 N N . ARG A 1 126 ? -13.403 9.801 23.430 1.00 95.69 126 ARG A N 1
ATOM 966 C CA . ARG A 1 126 ? -12.782 10.518 22.313 1.00 95.69 126 ARG A CA 1
ATOM 967 C C . ARG A 1 126 ? -11.329 10.098 22.118 1.00 95.69 126 ARG A C 1
ATOM 969 O O . ARG A 1 126 ? -10.931 9.774 21.003 1.00 95.69 126 ARG A O 1
ATOM 976 N N . ARG A 1 127 ? -10.539 10.063 23.195 1.00 97.00 127 ARG A N 1
ATOM 977 C CA . ARG A 1 127 ? -9.122 9.702 23.101 1.00 97.00 127 ARG A CA 1
ATOM 978 C C . ARG A 1 127 ? -8.916 8.246 22.683 1.00 97.00 127 ARG A C 1
ATOM 980 O O . ARG A 1 127 ? -8.015 7.966 21.898 1.00 97.00 127 ARG A O 1
ATOM 987 N N . ILE A 1 128 ? -9.749 7.331 23.178 1.00 96.62 128 ILE A N 1
ATOM 988 C CA . ILE A 1 128 ? -9.721 5.916 22.783 1.00 96.62 128 ILE A CA 1
ATOM 989 C C . ILE A 1 128 ? -9.997 5.771 21.285 1.00 96.62 128 ILE A C 1
ATOM 991 O O . ILE A 1 128 ? -9.282 5.037 20.608 1.00 96.62 128 ILE A O 1
ATOM 995 N N . ALA A 1 129 ? -10.993 6.481 20.756 1.00 96.69 129 ALA A N 1
ATOM 996 C CA . ALA A 1 129 ? -11.315 6.419 19.336 1.00 96.69 129 ALA A CA 1
ATOM 997 C C . ALA A 1 129 ? -10.198 6.979 18.448 1.00 96.69 129 ALA A C 1
ATOM 999 O O . ALA A 1 129 ? -9.874 6.356 17.444 1.00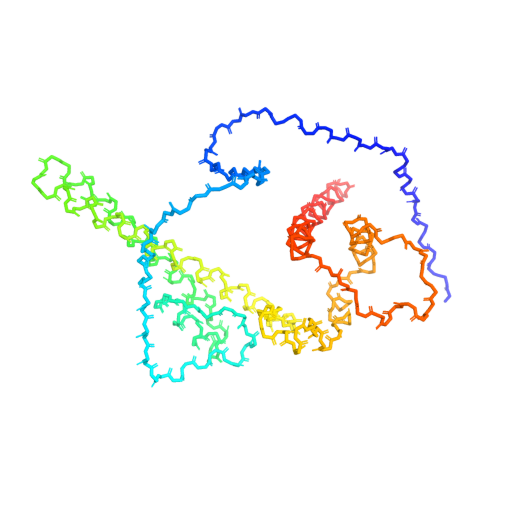 96.69 129 ALA A O 1
ATOM 1000 N N . GLU A 1 130 ? -9.555 8.083 18.844 1.00 96.50 130 GLU A N 1
ATOM 1001 C CA . GLU A 1 130 ? -8.377 8.612 18.137 1.00 96.50 130 GLU A CA 1
ATOM 1002 C C . GLU A 1 130 ? -7.245 7.571 18.070 1.00 96.50 130 GLU A C 1
ATOM 1004 O O . GLU A 1 130 ? -6.619 7.385 17.029 1.00 96.50 130 GLU A O 1
ATOM 1009 N N . VAL A 1 131 ? -6.985 6.856 19.171 1.00 96.81 131 VAL A N 1
ATOM 1010 C CA . VAL A 1 131 ? -5.977 5.782 19.192 1.00 96.81 131 VAL A CA 1
ATOM 1011 C C . VAL A 1 131 ? -6.401 4.618 18.296 1.00 96.81 131 VAL A C 1
ATOM 1013 O O . VAL A 1 131 ? -5.595 4.143 17.499 1.00 96.81 131 VAL A O 1
ATOM 1016 N N . LYS A 1 132 ? -7.668 4.195 18.372 1.00 96.44 132 LYS A N 1
ATOM 1017 C CA . LYS A 1 132 ? -8.215 3.119 17.535 1.00 96.44 132 LYS A CA 1
ATOM 1018 C C . LYS A 1 132 ? -8.168 3.450 16.047 1.00 96.44 132 LYS A C 1
ATOM 1020 O O . LYS A 1 132 ? -7.882 2.568 15.243 1.00 96.44 132 LYS A O 1
ATOM 1025 N N . GLU A 1 133 ? -8.398 4.703 15.673 1.00 95.69 133 GLU A N 1
ATOM 1026 C CA . GLU A 1 133 ? -8.270 5.169 14.293 1.00 95.69 133 GLU A CA 1
ATOM 1027 C C . GLU A 1 133 ? -6.825 5.038 13.789 1.00 95.69 133 GLU A C 1
ATOM 1029 O O . GLU A 1 133 ? -6.601 4.472 12.719 1.00 95.69 133 GLU A O 1
ATOM 1034 N N . LEU A 1 134 ? -5.840 5.470 14.584 1.00 96.19 134 LEU A N 1
ATOM 1035 C CA . LEU A 1 134 ? -4.419 5.346 14.237 1.00 96.19 134 LEU A CA 1
ATOM 1036 C C . LEU A 1 134 ? -3.965 3.881 14.142 1.00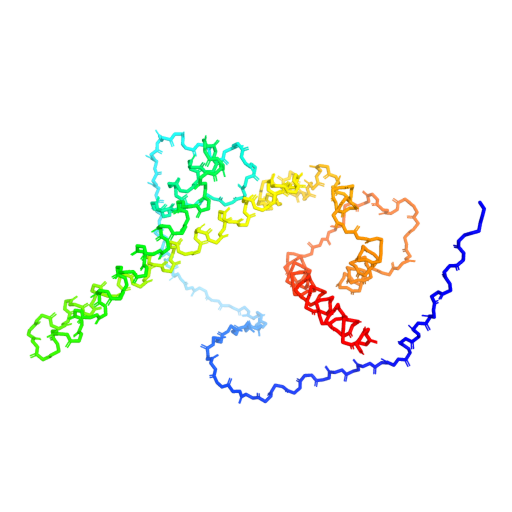 96.19 134 LEU A C 1
ATOM 1038 O O . LEU A 1 134 ? -3.236 3.515 13.218 1.00 96.19 134 LEU A O 1
ATOM 1042 N N . GLU A 1 135 ? -4.407 3.030 15.070 1.00 95.50 135 GLU A N 1
ATOM 1043 C CA . GLU A 1 135 ? -4.138 1.586 15.036 1.00 95.50 135 GLU A CA 1
ATOM 1044 C C . GLU A 1 135 ? -4.768 0.918 13.808 1.00 95.50 135 GLU A C 1
ATOM 1046 O O . GLU A 1 135 ? -4.132 0.079 13.160 1.00 95.50 135 GLU A O 1
ATOM 1051 N N . CYS A 1 136 ? -6.000 1.307 13.466 1.00 96.31 136 CYS A N 1
ATOM 1052 C CA . CYS A 1 136 ? -6.707 0.833 12.283 1.00 96.31 136 CYS A CA 1
ATOM 1053 C C . CYS A 1 136 ? -5.961 1.240 11.010 1.00 96.31 136 CYS A C 1
ATOM 1055 O O . CYS A 1 136 ? -5.665 0.379 10.182 1.00 96.31 136 CYS A O 1
ATOM 1057 N N . GLN A 1 137 ? -5.563 2.511 10.891 1.00 96.44 137 GLN A N 1
ATOM 1058 C CA . GLN A 1 137 ? -4.790 3.002 9.752 1.00 96.44 137 GLN A CA 1
ATOM 1059 C C . GLN A 1 137 ? -3.481 2.220 9.578 1.00 96.44 137 GLN A C 1
ATOM 1061 O O . GLN A 1 137 ? -3.237 1.673 8.503 1.00 96.44 137 GLN A O 1
ATOM 1066 N N . ALA A 1 138 ? -2.672 2.106 10.636 1.00 95.94 138 ALA A N 1
ATOM 1067 C CA . ALA A 1 138 ? -1.404 1.377 10.578 1.00 95.94 138 ALA A CA 1
ATOM 1068 C C . ALA A 1 138 ? -1.605 -0.101 10.195 1.00 95.94 138 ALA A C 1
ATOM 1070 O O . ALA A 1 138 ? -0.827 -0.672 9.430 1.00 95.94 138 ALA A O 1
ATOM 1071 N N . SER A 1 139 ? -2.674 -0.726 10.697 1.00 96.56 139 SER A N 1
ATOM 1072 C CA . SER A 1 139 ? -2.984 -2.124 10.391 1.00 96.56 139 SER A CA 1
ATOM 1073 C C . SER A 1 139 ? -3.435 -2.301 8.943 1.00 96.56 139 SER A C 1
ATOM 1075 O O . SER A 1 139 ? -3.016 -3.252 8.288 1.00 96.56 139 SER A O 1
ATOM 1077 N N . VAL A 1 140 ? -4.247 -1.382 8.412 1.00 97.00 140 VAL A N 1
ATOM 1078 C CA . VAL A 1 140 ? -4.680 -1.391 7.007 1.00 97.00 140 VAL A CA 1
ATOM 1079 C C . VAL A 1 140 ? -3.500 -1.170 6.060 1.00 97.00 140 VAL A C 1
ATOM 1081 O O . VAL A 1 140 ? -3.418 -1.850 5.036 1.00 97.00 140 VAL A O 1
ATOM 1084 N N . GLU A 1 141 ? -2.565 -0.279 6.399 1.00 95.50 141 GLU A N 1
ATOM 1085 C CA . GLU A 1 141 ? -1.329 -0.071 5.631 1.00 95.50 141 GLU A CA 1
ATOM 1086 C C . GLU A 1 141 ? -0.502 -1.366 5.535 1.00 95.50 141 GLU A C 1
ATOM 1088 O O . GLU A 1 141 ? -0.110 -1.778 4.438 1.00 95.50 141 GLU A O 1
ATOM 1093 N N . ASP A 1 142 ? -0.314 -2.068 6.657 1.00 95.00 142 ASP A N 1
ATOM 1094 C CA . ASP A 1 142 ? 0.373 -3.363 6.677 1.00 95.00 142 ASP A CA 1
ATOM 1095 C C . ASP A 1 142 ? -0.397 -4.444 5.896 1.00 95.00 142 ASP A C 1
ATOM 1097 O O . ASP A 1 142 ? 0.206 -5.193 5.123 1.00 95.00 142 ASP A O 1
ATOM 1101 N N . ILE A 1 143 ? -1.727 -4.523 6.041 1.00 95.62 143 ILE A N 1
ATOM 1102 C CA . ILE A 1 143 ? -2.573 -5.460 5.279 1.00 95.62 143 ILE A CA 1
ATOM 1103 C C . ILE A 1 143 ? -2.417 -5.216 3.775 1.00 95.62 143 ILE A C 1
ATOM 1105 O O . ILE A 1 143 ? -2.220 -6.165 3.011 1.00 95.62 143 ILE A O 1
ATOM 1109 N N . MET A 1 144 ? -2.471 -3.953 3.345 1.00 94.88 144 MET A N 1
ATOM 1110 C CA . MET A 1 144 ? -2.298 -3.566 1.946 1.00 94.88 144 MET A CA 1
ATOM 1111 C C . MET A 1 144 ? -0.931 -4.011 1.425 1.00 94.88 144 MET A C 1
ATOM 1113 O O . MET A 1 144 ? -0.839 -4.626 0.361 1.00 94.88 144 MET A O 1
ATOM 1117 N N . TYR A 1 145 ? 0.128 -3.762 2.192 1.00 92.38 145 TYR A N 1
ATOM 1118 C CA . TYR A 1 145 ? 1.478 -4.171 1.826 1.00 92.38 145 TYR A CA 1
ATOM 1119 C C . TYR A 1 145 ? 1.624 -5.699 1.682 1.00 92.38 145 TYR A C 1
ATOM 1121 O O . TYR A 1 145 ? 2.247 -6.190 0.731 1.00 92.38 145 TYR A O 1
ATOM 1129 N N . ILE A 1 146 ? 1.015 -6.479 2.577 1.00 91.94 146 ILE A N 1
ATOM 1130 C CA . ILE A 1 146 ? 1.075 -7.947 2.515 1.00 91.94 146 ILE A CA 1
ATOM 1131 C C . ILE A 1 146 ? 0.234 -8.479 1.349 1.00 91.94 146 ILE A C 1
ATOM 1133 O O . ILE A 1 146 ? 0.670 -9.399 0.659 1.00 91.94 146 ILE A O 1
ATOM 1137 N N . LEU A 1 147 ? -0.921 -7.874 1.054 1.00 92.94 147 LEU A N 1
ATOM 1138 C CA . LEU A 1 147 ? -1.723 -8.196 -0.134 1.00 92.94 147 LEU A CA 1
ATOM 1139 C C . LEU A 1 147 ? -0.948 -7.955 -1.435 1.00 92.94 147 LEU A C 1
ATOM 1141 O O . LEU A 1 147 ? -0.986 -8.790 -2.343 1.00 92.94 147 LEU A O 1
ATOM 1145 N N . ILE A 1 148 ? -0.215 -6.843 -1.518 1.00 90.50 148 ILE A N 1
ATOM 1146 C CA . ILE A 1 148 ? 0.684 -6.560 -2.641 1.00 90.50 148 ILE A CA 1
ATOM 1147 C C . ILE A 1 148 ? 1.733 -7.675 -2.736 1.00 90.50 148 ILE A C 1
ATOM 1149 O O . ILE A 1 148 ? 1.865 -8.311 -3.781 1.00 90.50 148 ILE A O 1
ATOM 1153 N N . SER A 1 149 ? 2.405 -7.995 -1.631 1.00 88.31 149 SER A N 1
ATOM 1154 C CA . SER A 1 149 ? 3.408 -9.070 -1.578 1.00 88.31 149 SER A CA 1
ATOM 1155 C C . SER A 1 149 ? 2.841 -10.434 -2.016 1.00 88.31 149 SER A C 1
ATOM 1157 O O . SER A 1 149 ? 3.480 -11.171 -2.773 1.00 88.31 149 SER A O 1
ATOM 1159 N N . TYR A 1 150 ? 1.603 -10.756 -1.628 1.00 89.75 150 TYR A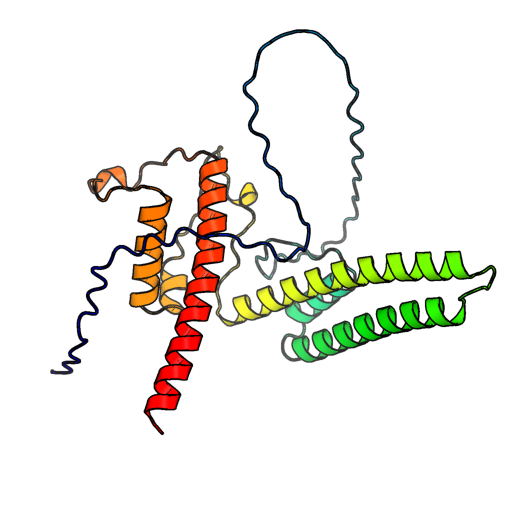 N 1
ATOM 1160 C CA . TYR A 1 150 ? 0.889 -11.955 -2.076 1.00 89.75 150 TYR A CA 1
ATOM 1161 C C . TYR A 1 150 ? 0.678 -11.975 -3.599 1.00 89.75 150 TYR A C 1
ATOM 1163 O O . TYR A 1 150 ? 0.890 -13.009 -4.237 1.00 89.75 150 TYR A O 1
ATOM 1171 N N . LYS A 1 151 ? 0.292 -10.847 -4.210 1.00 88.94 151 LYS A N 1
ATOM 1172 C CA . LYS A 1 151 ? 0.089 -10.768 -5.667 1.00 88.94 151 LYS A CA 1
ATOM 1173 C C . LYS A 1 151 ? 1.401 -10.923 -6.433 1.00 88.94 151 LYS A C 1
ATOM 1175 O O . LYS A 1 151 ? 1.466 -11.724 -7.362 1.00 88.94 151 LYS A O 1
ATOM 1180 N N . PHE A 1 152 ? 2.452 -10.231 -6.003 1.00 84.12 152 PHE A N 1
ATOM 1181 C CA . PHE A 1 152 ? 3.776 -10.311 -6.629 1.00 84.12 152 PHE A CA 1
ATOM 1182 C C . PHE A 1 152 ? 4.383 -11.715 -6.531 1.00 84.12 152 PHE A C 1
ATOM 1184 O O . PHE A 1 152 ? 4.827 -12.270 -7.536 1.00 84.12 152 PHE A O 1
ATOM 1191 N N . SER A 1 153 ? 4.272 -12.361 -5.367 1.00 82.88 153 SER A N 1
ATOM 1192 C CA . SER A 1 153 ? 4.694 -13.760 -5.216 1.00 82.88 153 SER A CA 1
ATOM 1193 C C . SER A 1 153 ? 3.883 -14.743 -6.073 1.00 82.88 153 SER A C 1
ATOM 1195 O O . SER A 1 153 ? 4.339 -15.853 -6.326 1.00 82.88 153 SER A O 1
ATOM 1197 N N . GLY A 1 154 ? 2.665 -14.388 -6.503 1.00 82.25 154 GLY A N 1
ATOM 1198 C CA . GLY A 1 154 ? 1.858 -15.191 -7.433 1.00 82.25 154 GLY A CA 1
ATOM 1199 C C . GLY A 1 154 ? 2.341 -15.079 -8.878 1.00 82.25 154 GLY A C 1
ATOM 1200 O O . GLY A 1 154 ? 2.402 -16.080 -9.582 1.00 82.25 154 GLY A O 1
ATOM 1201 N N . MET A 1 155 ? 2.763 -13.880 -9.282 1.00 82.44 155 MET A N 1
ATOM 1202 C CA . MET A 1 155 ? 3.352 -13.608 -10.601 1.00 82.44 155 MET A CA 1
ATOM 1203 C C . MET A 1 155 ? 4.823 -14.039 -10.705 1.00 82.44 155 MET A C 1
ATOM 1205 O O . MET A 1 155 ? 5.429 -13.869 -11.754 1.00 82.44 155 MET A O 1
ATOM 1209 N N . ARG A 1 156 ? 5.398 -14.595 -9.626 1.00 80.75 156 ARG A N 1
ATOM 1210 C CA . ARG A 1 156 ? 6.818 -14.977 -9.513 1.00 80.75 156 ARG A CA 1
ATOM 1211 C C . ARG A 1 156 ? 7.791 -13.815 -9.740 1.00 80.75 156 ARG A C 1
ATOM 1213 O O . ARG A 1 156 ? 8.922 -14.041 -10.149 1.00 80.75 156 ARG A O 1
ATOM 1220 N N . VAL A 1 157 ? 7.365 -12.596 -9.414 1.00 77.88 157 VAL A N 1
ATOM 1221 C CA . VAL A 1 157 ? 8.214 -11.403 -9.473 1.00 77.88 157 VAL A CA 1
ATOM 1222 C C . VAL A 1 157 ? 8.514 -10.909 -8.075 1.00 77.88 157 VAL A C 1
ATOM 1224 O O . VAL A 1 157 ? 7.626 -10.781 -7.227 1.00 77.88 157 VAL A O 1
ATOM 1227 N N . HIS A 1 158 ? 9.792 -10.646 -7.825 1.00 75.50 158 HIS A N 1
ATOM 1228 C CA . HIS A 1 158 ? 10.255 -10.182 -6.528 1.00 75.50 158 HIS A CA 1
ATOM 1229 C C . HIS A 1 158 ? 10.106 -8.666 -6.409 1.00 75.50 158 HIS A C 1
ATOM 1231 O O . HIS A 1 158 ? 10.451 -7.907 -7.314 1.00 75.50 158 HIS A O 1
ATOM 1237 N N . LEU A 1 159 ? 9.633 -8.212 -5.248 1.00 78.44 159 LEU A N 1
ATOM 1238 C CA . LEU A 1 159 ? 9.608 -6.790 -4.928 1.00 78.44 159 LEU A CA 1
ATOM 1239 C C . LEU A 1 159 ? 11.037 -6.229 -4.882 1.00 78.44 159 LEU A C 1
ATOM 1241 O O . LEU A 1 159 ? 11.977 -6.891 -4.436 1.00 78.44 159 LEU A O 1
ATOM 1245 N N . VAL A 1 160 ? 11.197 -4.983 -5.331 1.00 75.62 160 VAL A N 1
ATOM 1246 C CA . VAL A 1 160 ? 12.504 -4.318 -5.359 1.00 75.62 160 VAL A CA 1
ATOM 1247 C C . VAL A 1 160 ? 12.984 -4.073 -3.922 1.00 75.62 160 VAL A C 1
ATOM 1249 O O . VAL A 1 160 ? 12.293 -3.384 -3.168 1.00 75.62 160 VAL A O 1
ATOM 1252 N N . PRO A 1 161 ? 14.152 -4.605 -3.516 1.00 74.88 161 PRO A N 1
ATOM 1253 C CA . PRO A 1 161 ? 14.668 -4.413 -2.167 1.00 74.88 161 PRO A CA 1
ATOM 1254 C C . PRO A 1 161 ? 14.965 -2.938 -1.873 1.00 74.88 161 PRO A C 1
ATOM 1256 O O . PRO A 1 161 ? 15.116 -2.109 -2.772 1.00 74.88 161 PRO A O 1
ATOM 1259 N N . LYS A 1 162 ? 15.067 -2.596 -0.580 1.00 75.88 162 LYS A N 1
ATOM 1260 C CA . LYS A 1 162 ? 15.433 -1.237 -0.154 1.00 75.88 162 LYS A CA 1
ATOM 1261 C C . LYS A 1 162 ? 16.733 -0.821 -0.843 1.00 75.88 162 LYS A C 1
ATOM 1263 O O . LYS A 1 162 ? 17.706 -1.563 -0.769 1.00 75.88 162 LYS A O 1
ATOM 1268 N N . LEU A 1 163 ? 16.780 0.392 -1.400 1.00 73.44 163 LEU A N 1
ATOM 1269 C CA . LEU A 1 163 ? 17.972 0.907 -2.089 1.00 73.44 163 LEU A CA 1
ATOM 1270 C C . LEU A 1 163 ? 19.239 0.816 -1.230 1.00 73.44 163 LEU A C 1
ATOM 1272 O O . LEU A 1 163 ? 20.302 0.534 -1.759 1.00 73.44 163 LEU A O 1
ATOM 1276 N N . SER A 1 164 ? 19.126 0.974 0.093 1.00 73.75 164 SER A N 1
ATOM 1277 C CA . SER A 1 164 ? 20.249 0.813 1.025 1.00 73.75 164 SER A CA 1
ATOM 1278 C C . SER A 1 164 ? 20.868 -0.588 1.015 1.00 73.75 164 SER A C 1
ATOM 1280 O O . SER A 1 164 ? 22.049 -0.720 1.300 1.00 73.75 164 SER A O 1
ATOM 1282 N N . LYS A 1 165 ? 20.087 -1.631 0.701 1.00 73.25 165 LYS A N 1
ATOM 1283 C CA . LYS A 1 165 ? 20.578 -3.006 0.513 1.00 73.25 165 LYS A CA 1
ATOM 1284 C C . LYS A 1 165 ? 21.183 -3.226 -0.879 1.00 73.25 165 LYS A C 1
ATOM 1286 O O . LYS A 1 165 ? 21.897 -4.199 -1.062 1.00 73.25 165 LYS A O 1
ATOM 1291 N N . CYS A 1 166 ? 20.896 -2.341 -1.834 1.00 72.31 166 CYS A N 1
ATOM 1292 C CA . CYS A 1 166 ? 21.418 -2.384 -3.203 1.00 72.31 166 CYS A CA 1
ATOM 1293 C C . CYS A 1 166 ? 22.661 -1.501 -3.391 1.00 72.31 166 CYS A C 1
ATOM 1295 O O . CYS A 1 166 ? 23.121 -1.322 -4.516 1.00 72.31 166 CYS A O 1
ATOM 1297 N N . MET A 1 167 ? 23.161 -0.872 -2.323 1.00 72.69 167 MET A N 1
ATOM 1298 C CA . MET A 1 167 ? 24.369 -0.059 -2.384 1.00 72.69 167 MET A CA 1
ATOM 1299 C C . MET A 1 167 ? 25.580 -0.899 -1.992 1.00 72.69 167 MET A C 1
ATOM 1301 O O . MET A 1 167 ? 25.649 -1.408 -0.876 1.00 72.69 167 MET A O 1
ATOM 1305 N N . TYR A 1 168 ? 26.544 -0.995 -2.899 1.00 74.12 168 TYR A N 1
ATOM 1306 C CA . TYR A 1 168 ? 27.837 -1.625 -2.678 1.00 74.12 168 TYR A CA 1
ATOM 1307 C C . TYR A 1 168 ? 28.932 -0.621 -3.046 1.00 74.12 168 TYR A C 1
ATOM 1309 O O . TYR A 1 168 ? 28.908 -0.050 -4.133 1.00 74.12 168 TYR A O 1
ATOM 1317 N N . ASN A 1 169 ? 29.861 -0.337 -2.127 1.00 78.94 169 ASN A N 1
ATOM 1318 C CA . ASN A 1 169 ? 30.942 0.642 -2.335 1.00 78.94 169 ASN A CA 1
ATOM 1319 C C . ASN A 1 169 ? 30.457 2.010 -2.874 1.00 78.94 169 ASN A C 1
ATOM 1321 O O . ASN A 1 169 ? 30.994 2.527 -3.855 1.00 78.94 169 ASN A O 1
ATOM 1325 N N . ASP A 1 170 ? 29.396 2.565 -2.273 1.00 72.06 170 ASP A N 1
ATOM 1326 C CA . ASP A 1 170 ? 28.717 3.808 -2.691 1.00 72.06 170 ASP A CA 1
ATOM 1327 C C . ASP A 1 170 ? 28.150 3.810 -4.125 1.00 72.06 170 ASP A C 1
ATOM 1329 O O . ASP A 1 170 ? 27.717 4.846 -4.643 1.00 72.06 170 ASP A O 1
ATOM 1333 N N . ARG A 1 171 ? 28.089 2.642 -4.768 1.00 71.25 171 ARG A N 1
ATOM 1334 C CA . ARG A 1 171 ? 27.489 2.431 -6.085 1.00 71.25 171 ARG A CA 1
ATOM 1335 C C . ARG A 1 171 ? 26.188 1.664 -5.931 1.00 71.25 171 ARG A C 1
ATOM 1337 O O . ARG A 1 171 ? 26.079 0.746 -5.124 1.00 71.25 171 ARG A O 1
ATOM 1344 N N . LEU A 1 172 ? 25.178 2.072 -6.692 1.00 70.81 172 LEU A N 1
ATOM 1345 C CA . LEU A 1 172 ? 23.920 1.345 -6.758 1.00 70.81 172 LEU A CA 1
ATOM 1346 C C . LEU A 1 172 ? 24.105 0.168 -7.719 1.00 70.81 172 LEU A C 1
ATOM 1348 O O . LEU A 1 172 ? 24.121 0.358 -8.933 1.00 70.81 172 LEU A O 1
ATOM 1352 N N . GLU A 1 173 ? 24.264 -1.030 -7.173 1.00 67.12 173 GLU A N 1
ATOM 1353 C CA . GLU A 1 173 ? 24.379 -2.267 -7.937 1.00 67.12 173 GLU A CA 1
ATOM 1354 C C . GLU A 1 173 ? 23.015 -2.961 -7.925 1.00 67.12 173 GLU A C 1
ATOM 1356 O O . GLU A 1 173 ? 22.687 -3.745 -7.036 1.00 67.12 173 GLU A O 1
ATOM 1361 N N . ILE A 1 174 ? 22.170 -2.634 -8.908 1.00 63.56 174 ILE A N 1
ATOM 1362 C CA . ILE A 1 174 ? 20.933 -3.385 -9.163 1.00 63.56 174 ILE A CA 1
ATOM 1363 C C . ILE A 1 174 ? 21.309 -4.581 -10.043 1.00 63.56 174 ILE A C 1
ATOM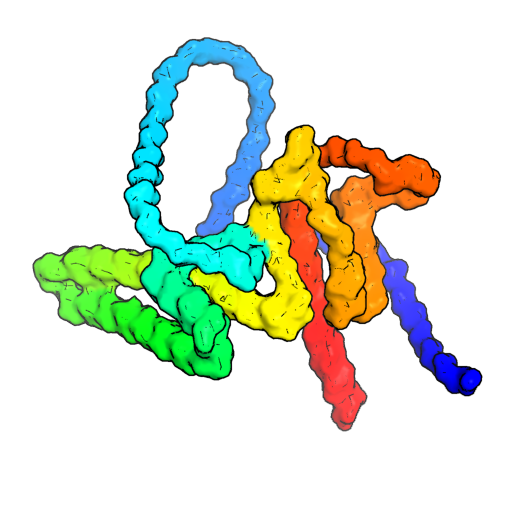 1365 O O . ILE A 1 174 ? 21.062 -4.590 -11.245 1.00 63.56 174 ILE A O 1
ATOM 1369 N N . TRP A 1 175 ? 21.989 -5.561 -9.454 1.00 52.75 175 TRP A N 1
ATOM 1370 C CA . TRP A 1 175 ? 22.290 -6.832 -10.109 1.00 52.75 175 TRP A CA 1
ATOM 1371 C C . TRP A 1 175 ? 21.419 -7.944 -9.509 1.00 52.75 175 TRP A C 1
ATOM 1373 O O . TRP A 1 175 ? 21.303 -8.003 -8.281 1.00 52.75 175 TRP A O 1
ATOM 1383 N N . PRO A 1 176 ? 20.819 -8.842 -10.316 1.00 58.59 176 PRO A N 1
ATOM 1384 C CA . PRO A 1 176 ? 20.810 -8.904 -11.781 1.00 58.59 176 PRO A CA 1
ATOM 1385 C C . PRO A 1 176 ? 19.718 -8.039 -12.431 1.00 58.59 176 PRO A C 1
ATOM 1387 O O . PRO A 1 176 ? 18.694 -7.737 -11.818 1.00 58.59 176 PRO A O 1
ATOM 1390 N N . CYS A 1 177 ? 19.936 -7.668 -13.697 1.00 64.38 177 CYS A N 1
ATOM 1391 C CA . CYS A 1 177 ? 18.905 -7.088 -14.559 1.00 64.38 177 CYS A CA 1
ATOM 1392 C C . CYS A 1 177 ? 17.717 -8.063 -14.657 1.00 64.38 177 CYS A C 1
ATOM 1394 O O . CYS A 1 177 ? 17.891 -9.247 -14.953 1.00 64.38 177 CYS A O 1
ATOM 1396 N N . ARG A 1 178 ? 16.512 -7.565 -14.362 1.00 69.25 178 ARG A N 1
ATOM 1397 C CA . ARG A 1 178 ? 15.265 -8.348 -14.338 1.00 69.25 178 ARG A CA 1
ATOM 1398 C C . ARG A 1 178 ? 14.350 -8.025 -15.516 1.00 69.25 178 ARG A C 1
ATOM 1400 O O . ARG A 1 178 ? 13.138 -8.185 -15.416 1.00 69.25 178 ARG A O 1
ATOM 1407 N N . ASP A 1 179 ? 14.922 -7.578 -16.631 1.00 71.50 179 ASP A N 1
ATOM 1408 C CA . ASP A 1 179 ? 14.152 -7.198 -17.820 1.00 71.50 179 ASP A CA 1
ATOM 1409 C C . ASP A 1 179 ? 13.311 -8.377 -18.333 1.00 71.50 179 ASP A C 1
ATOM 1411 O O . ASP A 1 179 ? 12.156 -8.190 -18.695 1.00 71.50 179 ASP A O 1
ATOM 1415 N N . TRP A 1 180 ? 13.825 -9.606 -18.213 1.00 71.62 180 TRP A N 1
ATOM 1416 C CA . TRP A 1 180 ? 13.094 -10.834 -18.541 1.00 71.62 180 TRP A CA 1
ATOM 1417 C C . TRP A 1 180 ? 11.861 -11.080 -17.647 1.00 71.62 180 TRP A C 1
ATOM 1419 O O . TRP A 1 180 ? 10.854 -11.601 -18.121 1.00 71.62 180 TRP A O 1
ATOM 1429 N N . GLU A 1 181 ? 11.897 -10.699 -16.360 1.00 78.00 181 GLU A N 1
ATOM 1430 C CA . GLU A 1 181 ? 10.724 -10.791 -15.473 1.00 78.00 181 GLU A CA 1
ATOM 1431 C C . GLU A 1 181 ? 9.649 -9.800 -15.932 1.00 78.00 181 GLU A C 1
ATOM 1433 O O . GLU A 1 181 ? 8.463 -10.126 -15.948 1.00 78.00 181 GLU A O 1
ATOM 1438 N N . LEU A 1 182 ? 10.065 -8.606 -16.357 1.00 78.25 182 LEU A N 1
ATOM 1439 C CA . LEU A 1 182 ? 9.166 -7.567 -16.849 1.00 78.25 182 LEU A CA 1
ATOM 1440 C C . LEU A 1 182 ? 8.550 -7.945 -18.205 1.00 78.25 182 LEU A C 1
ATOM 1442 O O . LEU A 1 182 ? 7.342 -7.791 -18.392 1.00 78.25 182 LEU A O 1
ATOM 1446 N N . GLU A 1 183 ? 9.359 -8.508 -19.104 1.00 82.00 183 GLU A N 1
ATOM 1447 C CA . GLU A 1 183 ? 8.940 -9.072 -20.393 1.00 82.00 183 GLU A CA 1
ATOM 1448 C C . GLU A 1 183 ? 7.962 -10.240 -20.238 1.00 82.00 183 GLU A C 1
ATOM 1450 O O . GLU A 1 183 ? 7.104 -10.444 -21.091 1.00 82.00 183 GLU A O 1
ATOM 1455 N N . SER A 1 184 ? 8.030 -10.975 -19.125 1.00 81.38 184 SER A N 1
ATOM 1456 C CA . SER A 1 184 ? 7.085 -12.061 -18.850 1.00 81.38 184 SER A CA 1
ATOM 1457 C C . SER A 1 184 ? 5.687 -11.585 -18.428 1.00 81.38 184 SER A C 1
ATOM 1459 O O . SER A 1 184 ? 4.724 -12.340 -18.554 1.00 81.38 184 SER A O 1
ATOM 1461 N N . ILE A 1 185 ? 5.555 -10.348 -17.931 1.00 81.94 185 ILE A N 1
ATOM 1462 C CA . ILE A 1 185 ? 4.282 -9.803 -17.422 1.00 81.94 185 ILE A CA 1
ATOM 1463 C C . ILE A 1 185 ? 3.638 -8.831 -18.415 1.00 81.94 185 ILE A C 1
ATOM 1465 O O . ILE A 1 185 ? 2.410 -8.714 -18.464 1.00 81.94 185 ILE A O 1
ATOM 1469 N N . HIS A 1 186 ? 4.451 -8.098 -19.174 1.00 82.06 186 HIS A N 1
ATOM 1470 C CA . HIS A 1 186 ? 3.998 -6.993 -20.011 1.00 82.06 186 HIS A CA 1
ATOM 1471 C C . HIS A 1 186 ? 4.203 -7.274 -21.498 1.00 82.06 186 HIS A C 1
ATOM 1473 O O . HIS A 1 186 ? 5.172 -7.905 -21.905 1.00 82.06 186 HIS A O 1
ATOM 1479 N N . SER A 1 187 ? 3.284 -6.765 -22.323 1.00 85.56 187 SER A N 1
ATOM 1480 C CA . SER A 1 187 ? 3.427 -6.806 -23.778 1.00 85.56 187 SER A CA 1
ATOM 1481 C C . SER A 1 187 ? 4.575 -5.907 -24.239 1.00 85.56 187 SER A C 1
ATOM 1483 O O . SER A 1 187 ? 4.914 -4.924 -23.575 1.00 85.56 187 SER A O 1
ATOM 1485 N N . CYS A 1 188 ? 5.132 -6.202 -25.417 1.00 85.00 188 CYS A N 1
ATOM 1486 C CA . CYS A 1 188 ? 6.204 -5.399 -26.012 1.00 85.00 188 CYS A CA 1
ATOM 1487 C C . CYS A 1 188 ? 5.843 -3.907 -26.111 1.00 85.00 188 CYS A C 1
ATOM 1489 O O . CYS A 1 188 ? 6.673 -3.062 -25.805 1.00 85.00 188 CYS A O 1
ATOM 1491 N N . GLU A 1 189 ? 4.591 -3.586 -26.445 1.00 84.19 189 GLU A N 1
ATOM 1492 C CA . GLU A 1 189 ? 4.088 -2.208 -26.522 1.00 84.19 189 GLU A CA 1
ATOM 1493 C C . GLU A 1 189 ? 4.192 -1.464 -25.181 1.00 84.19 189 GLU A C 1
ATOM 1495 O O . GLU A 1 189 ? 4.630 -0.317 -25.123 1.00 84.19 189 GLU A O 1
ATOM 1500 N N . VAL A 1 190 ? 3.844 -2.126 -24.072 1.00 84.25 190 VAL A N 1
ATOM 1501 C CA . VAL A 1 190 ? 3.950 -1.527 -22.734 1.00 84.25 190 VAL A CA 1
ATOM 1502 C C . VAL A 1 190 ? 5.407 -1.279 -22.359 1.00 84.25 190 VAL A C 1
ATOM 1504 O O . VAL A 1 190 ? 5.721 -0.250 -21.762 1.00 84.25 190 VAL A O 1
ATOM 1507 N N . LEU A 1 191 ? 6.304 -2.193 -22.722 1.00 84.06 191 LEU A N 1
ATOM 1508 C CA . LEU A 1 191 ? 7.734 -2.035 -22.463 1.00 84.06 191 LEU A CA 1
ATOM 1509 C C . LEU A 1 191 ? 8.336 -0.880 -23.270 1.00 84.06 191 LEU A C 1
ATOM 1511 O O . LEU A 1 191 ? 9.141 -0.127 -22.723 1.00 84.06 191 LEU A O 1
ATOM 1515 N N . GLU A 1 192 ? 7.921 -0.710 -24.527 1.00 86.56 192 GLU A N 1
ATOM 1516 C CA . GLU A 1 192 ? 8.299 0.425 -25.379 1.00 86.56 192 GLU A CA 1
ATOM 1517 C C . GLU A 1 192 ? 7.887 1.749 -24.718 1.00 86.56 192 GLU A C 1
ATOM 1519 O O . GLU A 1 192 ? 8.727 2.614 -24.475 1.00 86.56 192 GLU A O 1
ATOM 1524 N N . MET A 1 193 ? 6.625 1.854 -24.285 1.00 86.12 193 MET A N 1
ATOM 1525 C CA . MET A 1 193 ? 6.111 3.035 -23.581 1.00 86.12 193 MET A CA 1
ATOM 1526 C C . MET A 1 193 ? 6.887 3.339 -22.289 1.00 86.12 193 MET A C 1
ATOM 1528 O O . MET A 1 193 ? 7.149 4.500 -21.966 1.00 86.12 193 MET A O 1
ATOM 1532 N N . VAL A 1 194 ? 7.274 2.307 -21.530 1.00 83.81 194 VAL A N 1
ATOM 1533 C CA . VAL A 1 194 ? 8.103 2.474 -20.324 1.00 83.81 194 VAL A CA 1
ATOM 1534 C C . VAL A 1 194 ? 9.498 2.984 -20.686 1.00 83.81 194 VAL A C 1
ATOM 1536 O O . VAL A 1 194 ? 9.996 3.895 -20.021 1.00 83.81 194 VAL A O 1
ATOM 1539 N N . ARG A 1 195 ? 10.124 2.445 -21.739 1.00 83.56 195 ARG A N 1
ATOM 1540 C CA . ARG A 1 195 ? 11.437 2.903 -22.217 1.00 83.56 195 ARG A CA 1
ATOM 1541 C C . ARG A 1 195 ? 11.385 4.363 -22.662 1.00 83.56 195 ARG A C 1
ATOM 1543 O O . ARG A 1 195 ? 12.201 5.148 -22.188 1.00 83.56 195 ARG A O 1
ATOM 1550 N N . GLU A 1 196 ? 10.402 4.747 -23.474 1.00 86.75 196 GLU A N 1
ATOM 1551 C CA . GLU A 1 196 ? 10.194 6.134 -23.920 1.00 86.75 196 GLU A CA 1
ATOM 1552 C C . GLU A 1 196 ? 9.968 7.103 -22.748 1.00 86.75 196 GLU A C 1
ATOM 1554 O O . GLU A 1 196 ? 10.514 8.212 -22.714 1.00 86.75 196 GLU A O 1
ATOM 1559 N N . HIS A 1 197 ? 9.193 6.688 -21.742 1.00 86.00 197 HIS A N 1
ATOM 1560 C CA . HIS A 1 197 ? 8.989 7.489 -20.540 1.00 86.00 197 HIS A CA 1
ATOM 1561 C C . HIS A 1 197 ? 10.301 7.695 -19.773 1.00 86.00 197 HIS A C 1
ATOM 1563 O O . HIS A 1 197 ? 10.625 8.820 -19.385 1.00 86.00 197 HIS A O 1
ATOM 1569 N N . LEU A 1 198 ? 11.080 6.629 -19.570 1.00 82.06 198 LEU A N 1
ATOM 1570 C CA . LEU A 1 198 ? 12.346 6.701 -18.843 1.00 82.06 198 LEU A CA 1
ATOM 1571 C C . LEU A 1 198 ? 13.385 7.551 -19.579 1.00 82.06 198 LEU A C 1
ATOM 1573 O O . LEU A 1 198 ? 14.021 8.388 -18.938 1.00 82.06 198 LEU A O 1
ATOM 1577 N N . THR A 1 199 ? 13.533 7.402 -20.899 1.00 81.88 199 THR A N 1
ATOM 1578 C CA . THR A 1 199 ? 14.456 8.231 -21.696 1.00 81.88 199 THR A CA 1
ATOM 1579 C C . THR A 1 199 ? 14.070 9.706 -21.626 1.00 81.88 199 THR A C 1
ATOM 1581 O O . THR A 1 199 ? 14.934 10.560 -21.405 1.00 81.88 199 THR A O 1
ATOM 1584 N N . THR A 1 200 ? 12.770 10.006 -21.691 1.00 83.25 200 THR A N 1
ATOM 1585 C CA . THR A 1 200 ? 12.235 11.367 -21.554 1.00 83.25 200 THR A CA 1
ATOM 1586 C C . THR A 1 200 ? 12.504 11.955 -20.167 1.00 83.25 200 THR A C 1
ATOM 1588 O O . THR A 1 200 ? 13.001 13.076 -20.054 1.00 83.25 200 THR A O 1
ATOM 1591 N N . VAL A 1 201 ? 12.212 11.212 -19.093 1.00 82.12 201 VAL A N 1
ATOM 1592 C CA . VAL A 1 201 ? 12.380 11.687 -17.708 1.00 82.12 201 VAL A CA 1
ATOM 1593 C C . VAL A 1 201 ? 13.854 11.849 -17.334 1.00 82.12 201 VAL A C 1
ATOM 1595 O O . VAL A 1 201 ? 14.213 12.789 -16.620 1.00 82.12 201 VAL A O 1
ATOM 1598 N N . LEU A 1 202 ? 14.717 10.952 -17.811 1.00 77.50 202 LEU A N 1
ATOM 1599 C CA . LEU A 1 202 ? 16.159 11.006 -17.564 1.00 77.50 202 LEU A CA 1
ATOM 1600 C C . LEU A 1 202 ? 16.869 12.031 -18.460 1.00 77.50 202 LEU A C 1
ATOM 1602 O O . LEU A 1 202 ? 18.011 12.396 -18.177 1.00 77.50 202 LEU A O 1
ATOM 1606 N N . GLY A 1 203 ? 16.206 12.515 -19.516 1.00 72.69 203 GLY A N 1
ATOM 1607 C CA . GLY A 1 203 ? 16.823 13.369 -20.530 1.00 72.69 203 GLY A CA 1
ATOM 1608 C C . GLY A 1 203 ? 17.969 12.663 -21.259 1.00 72.69 203 GLY A C 1
ATOM 1609 O O . GLY A 1 203 ? 18.874 13.321 -21.777 1.00 72.69 203 GLY A O 1
ATOM 1610 N N . TRP A 1 204 ? 17.964 11.327 -21.255 1.00 66.19 204 TRP A N 1
ATOM 1611 C CA . TRP A 1 204 ? 18.948 10.518 -21.954 1.00 66.19 204 TRP A CA 1
ATOM 1612 C C . TRP A 1 204 ? 18.660 10.626 -23.444 1.00 66.19 204 TRP A C 1
ATOM 1614 O O . TRP A 1 204 ? 17.736 10.017 -23.973 1.00 66.19 204 TRP A O 1
ATOM 1624 N N . LYS A 1 205 ? 19.435 11.476 -24.116 1.00 55.94 205 LYS A N 1
ATOM 1625 C CA . LYS A 1 205 ? 19.421 11.564 -25.570 1.00 55.94 205 LYS A CA 1
ATOM 1626 C C . LYS A 1 205 ? 20.030 10.274 -26.111 1.00 55.94 205 LYS A C 1
ATOM 1628 O O . LYS A 1 205 ? 21.073 9.854 -25.624 1.00 55.94 205 LYS A O 1
ATOM 1633 N N . GLU A 1 206 ? 19.395 9.701 -27.123 1.00 51.25 206 GLU A N 1
ATOM 1634 C CA . GLU A 1 206 ? 19.753 8.474 -27.850 1.00 51.25 206 GLU A CA 1
ATOM 1635 C C . GLU A 1 206 ? 21.073 8.624 -28.645 1.00 51.25 206 GLU A C 1
ATOM 1637 O O . GLU A 1 206 ? 21.154 8.474 -29.860 1.00 51.25 206 GLU A O 1
ATOM 1642 N N . LYS A 1 207 ? 22.131 9.050 -27.959 1.00 46.56 207 LYS A N 1
ATOM 1643 C CA . LYS A 1 207 ? 23.483 9.224 -28.474 1.00 46.56 207 LYS A CA 1
ATOM 1644 C C . LYS A 1 207 ? 24.442 8.656 -27.446 1.00 46.56 207 LYS A C 1
ATOM 1646 O O . LYS A 1 207 ? 25.107 9.403 -26.736 1.00 46.56 207 LYS A O 1
ATOM 1651 N N . SER A 1 208 ? 24.521 7.342 -27.371 1.00 43.00 208 SER A N 1
ATOM 1652 C CA . SER A 1 208 ? 25.632 6.700 -26.689 1.00 43.00 208 SER A CA 1
ATOM 1653 C C . SER A 1 208 ? 26.024 5.475 -27.487 1.00 43.00 208 SER A C 1
ATOM 1655 O O . SER A 1 208 ? 25.232 4.573 -27.755 1.00 43.00 208 SER A O 1
ATOM 1657 N N . ASN A 1 209 ? 27.261 5.514 -27.967 1.00 50.38 209 ASN A N 1
ATOM 1658 C CA . ASN A 1 209 ? 27.872 4.384 -28.629 1.00 50.38 209 ASN A CA 1
ATOM 1659 C C . ASN A 1 209 ? 27.868 3.180 -27.656 1.00 50.38 209 ASN A C 1
ATOM 1661 O O . ASN A 1 209 ? 27.852 3.364 -26.440 1.00 50.38 209 ASN A O 1
ATOM 1665 N N . VAL A 1 210 ? 27.921 1.957 -28.183 1.00 44.09 210 VAL A N 1
ATOM 1666 C CA . VAL A 1 210 ? 27.852 0.687 -27.428 1.00 44.09 210 VAL A CA 1
ATOM 1667 C C . VAL A 1 210 ? 28.802 0.619 -26.209 1.00 44.09 210 VAL A C 1
ATOM 1669 O O . VAL A 1 210 ? 28.512 -0.096 -25.252 1.00 44.09 210 VAL A O 1
ATOM 1672 N N . THR A 1 211 ? 29.897 1.387 -26.194 1.00 48.53 211 THR A N 1
ATOM 1673 C CA . THR A 1 211 ? 30.861 1.447 -25.077 1.00 48.53 211 THR A CA 1
ATOM 1674 C C . THR A 1 211 ? 30.423 2.299 -23.875 1.00 48.53 211 THR A C 1
ATOM 1676 O O . THR A 1 211 ? 30.895 2.043 -22.771 1.00 48.53 211 THR A O 1
ATOM 1679 N N . ASP A 1 212 ? 29.486 3.242 -24.028 1.00 49.59 212 ASP A N 1
ATOM 1680 C CA . ASP A 1 212 ? 29.017 4.122 -22.937 1.00 49.59 212 ASP A CA 1
ATOM 1681 C C . ASP A 1 212 ? 27.918 3.480 -22.066 1.00 49.59 212 ASP A C 1
ATOM 1683 O O . ASP A 1 212 ? 27.666 3.918 -20.943 1.00 49.59 212 ASP A O 1
ATOM 1687 N N . ASN A 1 213 ? 27.288 2.402 -22.542 1.00 52.38 213 ASN A N 1
ATOM 1688 C CA . ASN A 1 213 ? 26.143 1.761 -21.880 1.00 52.38 213 ASN A CA 1
ATOM 1689 C C . ASN A 1 213 ? 26.508 1.015 -20.578 1.00 52.38 213 ASN A C 1
ATOM 1691 O O . ASN A 1 213 ? 25.623 0.665 -19.801 1.00 52.38 213 ASN A O 1
ATOM 1695 N N . TRP A 1 214 ? 27.801 0.793 -20.319 1.00 50.59 214 TRP A N 1
ATOM 1696 C CA . TRP A 1 214 ? 28.310 0.111 -19.119 1.00 50.59 214 TRP A CA 1
ATOM 1697 C C . TRP A 1 214 ? 28.942 1.068 -18.099 1.00 50.59 214 TRP A C 1
ATOM 1699 O O . TRP A 1 214 ? 29.384 0.638 -17.031 1.00 50.59 214 TRP A O 1
ATOM 1709 N N . ALA A 1 215 ? 29.002 2.369 -18.402 1.00 58.28 215 ALA A N 1
ATOM 1710 C CA . ALA A 1 215 ? 29.607 3.343 -17.510 1.00 58.28 215 ALA A CA 1
ATOM 1711 C C . ALA A 1 215 ? 28.648 3.685 -16.347 1.00 58.28 215 ALA A C 1
ATOM 1713 O O . ALA A 1 215 ? 27.513 4.118 -16.573 1.00 58.28 215 ALA A O 1
ATOM 1714 N N . PRO A 1 216 ? 29.080 3.544 -15.079 1.00 61.78 216 PRO A N 1
ATOM 1715 C CA . PRO A 1 216 ? 28.262 3.898 -13.927 1.00 61.78 216 PRO A CA 1
ATOM 1716 C C . PRO A 1 216 ? 27.947 5.398 -13.954 1.00 61.78 216 PRO A C 1
ATOM 1718 O O . PRO A 1 216 ? 28.817 6.244 -13.732 1.00 61.78 216 PRO A O 1
ATOM 1721 N N . THR A 1 217 ? 26.685 5.726 -14.230 1.00 67.88 217 THR A N 1
ATOM 1722 C CA . THR A 1 217 ? 26.229 7.112 -14.357 1.00 67.88 217 THR A CA 1
ATOM 1723 C C . THR A 1 217 ? 26.013 7.721 -12.975 1.00 67.88 217 THR A C 1
ATOM 1725 O O . THR A 1 217 ? 25.256 7.205 -12.152 1.00 67.88 217 THR A O 1
ATOM 1728 N N . LYS A 1 218 ? 26.661 8.858 -12.706 1.00 70.94 218 LYS A N 1
ATOM 1729 C CA . LYS A 1 218 ? 26.433 9.622 -11.473 1.00 70.94 218 LYS A CA 1
ATOM 1730 C C . LYS A 1 218 ? 25.095 10.354 -11.565 1.00 70.94 218 LYS A C 1
ATOM 1732 O O . LYS A 1 218 ? 24.990 11.377 -12.235 1.00 70.94 218 LYS A O 1
ATOM 1737 N N . VAL A 1 219 ? 24.087 9.857 -10.854 1.00 73.00 219 VAL A N 1
ATOM 1738 C CA . VAL A 1 219 ? 22.759 10.482 -10.766 1.00 73.00 219 VAL A CA 1
ATOM 1739 C C . VAL A 1 219 ? 22.596 11.156 -9.406 1.00 73.00 219 VAL A C 1
ATOM 1741 O O . VAL A 1 219 ? 22.938 10.590 -8.367 1.00 73.00 219 VAL A O 1
ATOM 1744 N N . ARG A 1 220 ? 22.062 12.384 -9.376 1.00 81.25 220 ARG A N 1
ATOM 1745 C CA . ARG A 1 220 ? 21.758 13.055 -8.101 1.00 81.25 220 ARG A CA 1
ATOM 1746 C C . ARG A 1 220 ? 20.589 12.346 -7.415 1.00 81.25 220 ARG A C 1
ATOM 1748 O O . ARG A 1 220 ? 19.589 12.053 -8.063 1.00 81.25 220 ARG A O 1
ATOM 1755 N N . LYS A 1 221 ? 20.631 12.188 -6.086 1.00 81.69 221 LYS A N 1
ATOM 1756 C CA . LYS A 1 221 ? 19.533 11.576 -5.304 1.00 81.69 221 LYS A CA 1
ATOM 1757 C C . LYS A 1 221 ? 18.158 12.182 -5.622 1.00 81.69 221 LYS A C 1
ATOM 1759 O O . LYS A 1 221 ? 17.188 11.453 -5.778 1.00 81.69 221 LYS A O 1
ATOM 1764 N N . LEU A 1 222 ? 18.081 13.506 -5.787 1.00 82.75 222 LEU A N 1
ATOM 1765 C CA . LEU A 1 222 ? 16.836 14.187 -6.156 1.00 82.75 222 LEU A CA 1
ATOM 1766 C C . LEU A 1 222 ? 16.316 13.774 -7.544 1.00 82.75 222 LEU A C 1
ATOM 1768 O O . LEU A 1 222 ? 15.110 13.652 -7.723 1.00 82.75 222 LEU A O 1
ATOM 1772 N N . GLN A 1 223 ? 17.204 13.554 -8.518 1.00 82.06 223 GLN A N 1
ATOM 1773 C CA . GLN A 1 223 ? 16.813 13.060 -9.843 1.00 82.06 223 GLN A CA 1
ATOM 1774 C C . GLN A 1 223 ? 16.289 11.629 -9.749 1.00 82.06 223 GLN A C 1
ATOM 1776 O O . GLN A 1 223 ? 15.246 11.342 -10.320 1.00 82.06 223 GLN A O 1
ATOM 1781 N N . LEU A 1 224 ? 16.931 10.774 -8.949 1.00 81.19 224 LEU A N 1
ATOM 1782 C CA . LEU A 1 224 ? 16.437 9.420 -8.696 1.00 81.19 224 LEU A CA 1
ATOM 1783 C C . LEU A 1 224 ? 15.037 9.432 -8.058 1.00 81.19 224 LEU A C 1
ATOM 1785 O O . LEU A 1 224 ? 14.158 8.698 -8.495 1.00 81.19 224 LEU A O 1
ATOM 1789 N N . CYS A 1 225 ? 14.795 10.310 -7.077 1.00 83.06 225 CYS A N 1
ATOM 1790 C CA . CYS A 1 225 ? 13.464 10.478 -6.485 1.00 83.06 225 CYS A CA 1
ATOM 1791 C C . CYS A 1 225 ? 12.419 10.946 -7.511 1.00 83.06 225 CYS A C 1
ATOM 1793 O O . CYS A 1 225 ? 11.281 10.487 -7.467 1.00 83.06 225 CYS A O 1
ATOM 1795 N N . ARG A 1 226 ? 12.794 11.842 -8.437 1.00 85.25 226 ARG A N 1
ATOM 1796 C CA . ARG A 1 226 ? 11.904 12.297 -9.518 1.00 85.25 226 ARG A CA 1
ATOM 1797 C C . ARG A 1 226 ? 11.565 11.170 -10.482 1.00 85.25 226 ARG A C 1
ATOM 1799 O O . ARG A 1 226 ? 10.396 11.012 -10.804 1.00 85.25 226 ARG A O 1
ATOM 1806 N N . VAL A 1 227 ? 12.563 10.390 -10.893 1.00 84.12 227 VAL A N 1
ATOM 1807 C CA . VAL A 1 227 ? 12.372 9.219 -11.760 1.00 84.12 227 VAL A CA 1
ATOM 1808 C C . VAL A 1 227 ? 11.439 8.225 -11.078 1.00 84.12 227 VAL A C 1
ATOM 1810 O O . VAL A 1 227 ? 10.433 7.855 -11.662 1.00 84.12 227 VAL A O 1
ATOM 1813 N N . TYR A 1 228 ? 11.691 7.892 -9.809 1.00 85.00 228 TYR A N 1
ATOM 1814 C CA . TYR A 1 228 ? 10.834 6.992 -9.038 1.00 85.00 228 TYR A CA 1
ATOM 1815 C C . TYR A 1 228 ? 9.374 7.471 -8.978 1.00 85.00 228 TYR A C 1
ATOM 1817 O O . TYR A 1 228 ? 8.457 6.707 -9.274 1.00 85.00 228 TYR A O 1
ATOM 1825 N N . ALA A 1 229 ? 9.148 8.743 -8.636 1.00 86.50 229 ALA A N 1
ATOM 1826 C CA . ALA A 1 229 ? 7.801 9.306 -8.576 1.00 86.50 229 ALA A CA 1
ATOM 1827 C C . ALA A 1 229 ? 7.115 9.316 -9.953 1.00 86.50 229 ALA A C 1
ATOM 1829 O O . ALA A 1 229 ? 5.943 8.957 -10.054 1.00 86.50 229 ALA A O 1
ATOM 1830 N N . ALA A 1 230 ? 7.848 9.685 -11.009 1.00 86.38 230 ALA A N 1
ATOM 1831 C CA . ALA A 1 230 ? 7.344 9.680 -12.377 1.00 86.38 230 ALA A CA 1
ATOM 1832 C C . ALA A 1 230 ? 6.944 8.266 -12.821 1.00 86.38 230 ALA A C 1
ATOM 1834 O O . ALA A 1 230 ? 5.829 8.084 -13.299 1.00 86.38 230 ALA A O 1
ATOM 1835 N N . SER A 1 231 ? 7.786 7.260 -12.563 1.00 84.31 231 SER A N 1
ATOM 1836 C CA . SER A 1 231 ? 7.511 5.863 -12.915 1.00 84.31 231 SER A CA 1
ATOM 1837 C C . SER A 1 231 ? 6.265 5.309 -12.217 1.00 84.31 231 SER A C 1
ATOM 1839 O O . SER A 1 231 ? 5.468 4.623 -12.853 1.00 84.31 231 SER A O 1
ATOM 1841 N N . VAL A 1 232 ? 6.052 5.623 -10.932 1.00 85.50 232 VAL A N 1
ATOM 1842 C CA . VAL A 1 232 ? 4.851 5.183 -10.194 1.00 85.50 232 VAL A CA 1
ATOM 1843 C C . VAL A 1 232 ? 3.582 5.808 -10.782 1.00 85.50 232 VAL A C 1
ATOM 1845 O O . VAL A 1 232 ? 2.605 5.102 -11.039 1.00 85.50 232 VAL A O 1
ATOM 1848 N N . LEU A 1 233 ? 3.599 7.121 -11.034 1.00 86.25 233 LEU A N 1
ATOM 1849 C CA . LEU A 1 233 ? 2.466 7.831 -11.636 1.00 86.25 233 LEU A CA 1
ATOM 1850 C C . LEU A 1 233 ? 2.178 7.333 -13.056 1.00 86.25 233 LEU A C 1
ATOM 1852 O O . LEU A 1 233 ? 1.019 7.157 -13.429 1.00 86.25 233 LEU A O 1
ATOM 1856 N N . PHE A 1 234 ? 3.230 7.066 -13.826 1.00 86.62 234 PHE A N 1
ATOM 1857 C CA . PHE A 1 234 ? 3.128 6.535 -15.177 1.00 86.62 234 PHE A CA 1
ATOM 1858 C C . PHE A 1 234 ? 2.500 5.140 -15.197 1.00 86.62 234 PHE A C 1
ATOM 1860 O O . PHE A 1 234 ? 1.568 4.908 -15.962 1.00 86.62 234 PHE A O 1
ATOM 1867 N N . GLY A 1 235 ? 2.921 4.237 -14.306 1.00 85.81 235 GLY A N 1
ATOM 1868 C CA . GLY A 1 235 ? 2.313 2.910 -14.181 1.00 85.81 235 GLY A CA 1
ATOM 1869 C C . GLY A 1 235 ? 0.815 2.971 -13.857 1.00 85.81 235 GLY A C 1
ATOM 1870 O O . GLY A 1 235 ? 0.015 2.257 -14.465 1.00 85.81 235 GLY A O 1
ATOM 1871 N N . TYR A 1 236 ? 0.411 3.872 -12.954 1.00 85.88 236 TYR A N 1
ATOM 1872 C CA . TYR A 1 236 ? -1.005 4.105 -12.646 1.00 85.88 236 TYR A CA 1
ATOM 1873 C C . TYR A 1 236 ? -1.785 4.630 -13.861 1.00 85.88 236 TYR A C 1
ATOM 1875 O O . TYR A 1 236 ? -2.889 4.156 -14.153 1.00 85.88 236 TYR A O 1
ATOM 1883 N N . PHE A 1 237 ? -1.205 5.586 -14.588 1.00 87.44 237 PHE A N 1
ATOM 1884 C CA . PHE A 1 237 ? -1.809 6.143 -15.794 1.00 87.44 237 PHE A CA 1
ATOM 1885 C C . PHE A 1 237 ? -1.976 5.081 -16.885 1.00 87.44 237 PHE A C 1
ATOM 1887 O O . PHE A 1 237 ? -3.079 4.930 -17.407 1.00 87.44 237 PHE A O 1
ATOM 1894 N N . LEU A 1 238 ? -0.934 4.292 -17.166 1.00 84.62 238 LEU A N 1
ATOM 1895 C CA . LEU A 1 238 ? -0.990 3.193 -18.132 1.00 84.62 238 LEU A CA 1
ATOM 1896 C C . LEU A 1 238 ? -2.098 2.200 -17.788 1.00 84.62 238 LEU A C 1
ATOM 1898 O O . LEU A 1 238 ? -2.879 1.814 -18.658 1.00 84.62 238 LEU A O 1
ATOM 1902 N N . LYS A 1 239 ? -2.215 1.817 -16.511 1.00 85.62 239 LYS A N 1
ATOM 1903 C CA . LYS A 1 239 ? -3.272 0.899 -16.082 1.00 85.62 239 LYS A CA 1
ATOM 1904 C C . LYS A 1 239 ? -4.664 1.496 -16.285 1.00 85.62 239 LYS A C 1
ATOM 1906 O O . LYS A 1 239 ? -5.565 0.792 -16.738 1.00 85.62 239 LYS A O 1
ATOM 1911 N N . SER A 1 240 ? -4.829 2.776 -15.965 1.00 87.25 240 SER A N 1
ATOM 1912 C CA . SER A 1 240 ? -6.101 3.491 -16.105 1.00 87.25 240 SER A CA 1
ATOM 1913 C C . SER A 1 240 ? -6.510 3.647 -17.573 1.00 87.25 240 SER A C 1
ATOM 1915 O O . SER A 1 240 ? -7.655 3.371 -17.925 1.00 87.25 240 SER A O 1
ATOM 1917 N N . ALA A 1 241 ? -5.570 4.032 -18.439 1.00 87.81 241 ALA A N 1
ATOM 1918 C CA . ALA A 1 241 ? -5.790 4.165 -19.875 1.00 87.81 241 ALA A CA 1
ATOM 1919 C C . ALA A 1 241 ? -6.114 2.811 -20.526 1.00 87.81 241 ALA A C 1
ATOM 1921 O O . ALA A 1 241 ? -7.092 2.704 -21.262 1.00 87.81 241 ALA A O 1
ATOM 1922 N N . SER A 1 242 ? -5.361 1.761 -20.183 1.00 85.88 242 SER A N 1
ATOM 1923 C CA . SER A 1 242 ? -5.617 0.393 -20.649 1.00 85.88 242 SER A CA 1
ATOM 1924 C C . SER A 1 242 ? -7.007 -0.103 -20.241 1.00 85.88 242 SER A C 1
ATOM 1926 O O . SER A 1 242 ? -7.726 -0.664 -21.066 1.00 85.88 242 SER A O 1
ATOM 1928 N N . LEU A 1 243 ? -7.421 0.139 -18.991 1.00 87.75 243 LEU A N 1
ATOM 1929 C CA . LEU A 1 243 ? -8.754 -0.243 -18.523 1.00 87.75 243 LEU A CA 1
ATOM 1930 C C . LEU A 1 243 ? -9.850 0.474 -19.313 1.00 87.75 243 LEU A C 1
ATOM 1932 O O . LEU A 1 243 ? -10.812 -0.161 -19.733 1.00 87.75 243 LEU A O 1
ATOM 1936 N N . ARG A 1 244 ? -9.699 1.784 -19.523 1.00 90.75 244 ARG A N 1
ATOM 1937 C CA . ARG A 1 244 ? -10.656 2.574 -20.298 1.00 90.75 244 ARG A CA 1
ATOM 1938 C C . ARG A 1 244 ? -10.768 2.066 -21.733 1.00 90.75 244 ARG A C 1
ATOM 1940 O O . ARG A 1 244 ? -11.878 1.834 -22.194 1.00 90.75 244 ARG A O 1
ATOM 1947 N N . HIS A 1 245 ? -9.639 1.824 -22.388 1.00 87.62 245 HIS A N 1
ATOM 1948 C CA . HIS A 1 245 ? -9.616 1.306 -23.751 1.00 87.62 245 HIS A CA 1
ATOM 1949 C C . HIS A 1 245 ? -10.322 -0.052 -23.863 1.00 87.62 245 HIS A C 1
ATOM 1951 O O . HIS A 1 245 ? -11.131 -0.268 -24.759 1.00 87.62 245 HIS A O 1
ATOM 1957 N N . HIS A 1 246 ? -10.077 -0.953 -22.908 1.00 87.69 246 HIS A N 1
ATOM 1958 C CA . HIS A 1 246 ? -10.737 -2.259 -22.861 1.00 87.69 246 HIS A CA 1
ATOM 1959 C C . HIS A 1 246 ? -12.254 -2.154 -22.672 1.00 87.69 246 HIS A C 1
ATOM 1961 O O . HIS A 1 246 ? -13.005 -2.997 -23.160 1.00 87.69 246 HIS A O 1
ATOM 1967 N N . LEU A 1 247 ? -12.716 -1.142 -21.934 1.00 92.38 247 LEU A N 1
ATOM 1968 C CA . LEU A 1 247 ? -14.142 -0.867 -21.778 1.00 92.38 247 LEU A CA 1
ATOM 1969 C C . LEU A 1 247 ? -14.746 -0.303 -23.067 1.00 92.38 247 LEU A C 1
ATOM 1971 O O . LEU A 1 247 ? -15.818 -0.751 -23.452 1.00 92.38 247 LEU A O 1
ATOM 1975 N N . GLU A 1 248 ? -14.055 0.613 -23.746 1.00 92.12 248 GLU A N 1
ATOM 1976 C CA . GLU A 1 248 ? -14.486 1.186 -25.030 1.00 92.12 248 GLU A CA 1
ATOM 1977 C 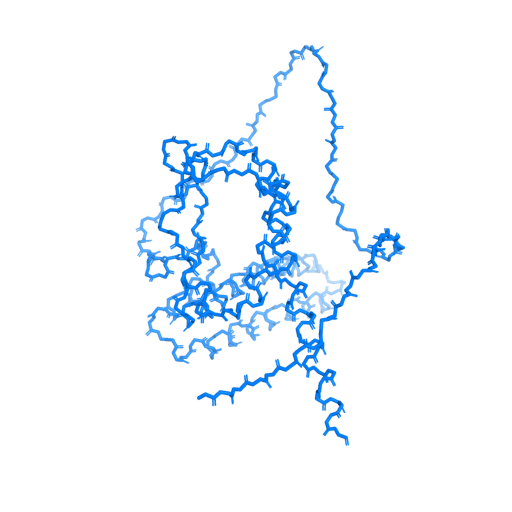C . GLU A 1 248 ? -14.613 0.096 -26.108 1.00 92.12 248 GLU A C 1
ATOM 1979 O O . GLU A 1 248 ? -15.686 -0.069 -26.680 1.00 92.12 248 GLU A O 1
ATOM 1984 N N . GLN A 1 249 ? -13.599 -0.764 -26.267 1.00 89.00 249 GLN A N 1
ATOM 1985 C CA . GLN A 1 249 ? -13.660 -1.895 -27.207 1.00 89.00 249 GLN A CA 1
ATOM 1986 C C . GLN A 1 249 ? -14.853 -2.829 -26.958 1.00 89.00 249 GLN A C 1
ATOM 1988 O O . GLN A 1 249 ? -15.437 -3.373 -27.891 1.00 89.00 249 GLN A O 1
ATOM 1993 N N . LYS A 1 250 ? -15.215 -3.056 -25.690 1.00 88.69 250 LYS A N 1
ATOM 1994 C CA . LYS A 1 250 ? -16.358 -3.908 -25.336 1.00 88.69 250 LYS A CA 1
ATOM 1995 C C . LYS A 1 250 ? -17.705 -3.267 -25.650 1.00 88.69 250 LYS A C 1
ATOM 1997 O O . LYS A 1 250 ? -18.668 -4.003 -25.835 1.00 88.69 250 LYS A O 1
ATOM 2002 N N . VAL A 1 251 ? -17.776 -1.939 -25.662 1.00 86.19 251 VAL A N 1
ATOM 2003 C CA . VAL A 1 251 ? -18.985 -1.194 -26.030 1.00 86.19 251 VAL A CA 1
ATOM 2004 C C . VAL A 1 251 ? -19.167 -1.192 -27.547 1.00 86.19 251 VAL A C 1
ATOM 2006 O O . VAL A 1 251 ? -20.287 -1.365 -28.003 1.00 86.19 251 VAL A O 1
ATOM 2009 N N . ASP A 1 252 ? -18.081 -1.099 -28.317 1.00 74.81 252 ASP A N 1
ATOM 2010 C CA . ASP A 1 252 ? -18.123 -1.078 -29.789 1.00 74.81 252 ASP A CA 1
ATOM 2011 C C . ASP A 1 252 ? -18.477 -2.442 -30.428 1.00 74.81 252 ASP A C 1
ATOM 2013 O O . ASP A 1 252 ? -18.738 -2.528 -31.628 1.00 74.81 252 ASP A O 1
ATOM 2017 N N . HIS A 1 253 ? -18.481 -3.521 -29.637 1.00 59.94 253 HIS A N 1
ATOM 2018 C CA . HIS A 1 253 ? -18.859 -4.879 -30.053 1.00 59.94 253 HIS A CA 1
ATOM 2019 C C . HIS A 1 253 ? -20.306 -5.274 -29.682 1.00 59.94 253 HIS A C 1
ATOM 2021 O O . HIS A 1 253 ? -20.657 -6.453 -29.794 1.00 59.94 253 HIS A O 1
ATOM 2027 N N . ILE A 1 254 ? -21.131 -4.314 -29.250 1.00 51.69 254 ILE A N 1
ATOM 2028 C CA . ILE A 1 254 ? -22.582 -4.452 -29.017 1.00 51.69 254 ILE A CA 1
ATOM 2029 C C . ILE A 1 254 ? -23.326 -3.666 -30.096 1.00 51.69 254 ILE A C 1
ATOM 2031 O O . ILE A 1 254 ? -24.307 -4.223 -30.637 1.00 51.69 254 ILE A O 1
#

Radius of gyration: 25.28 Å; chains: 1; bounding box: 54×55×76 Å

pLDDT: mean 70.55, std 25.11, range [25.03, 97.69]

InterPro domains:
  IPR008479 Protein of unknown function DUF760 [PF05542] (124-250)
  IPR038925 UV-B-induced protein At3g17800-like [PTHR31808] (25-252)

Foldseek 3Di:
DDDDDDDDDPPPPDPPPPPPPPPDDDDDDDPDDDDDDDDDDDDDDDDDPDDDDDDPDPDPPPPVVLLAADQQDAPLLSVLSVCVVPPVPCSVVSLVVVLVVLVVQLVVLVVVLVVCVPPPCNVVSVVSNVVSVVSSVSNVVSSVSSVVSSVCVVLVHHDDHDQVVQADPNARNPPDDCVVSVVSVDDPVVVVVLVVQLCVLVVPDPDDDPVCPPDRDDDDPVSVVSSVVSSVVVVVVVVVVVVVVVVVVVVVVD